Protein AF-A0A4R8ZBH1-F1 (afdb_monomer)

Foldseek 3Di:
DLVVLVVVPPVSVLCVLVVVVVVPDDPVVVVVCCCVQAPVDPPHHQFLCCVQANPDPVVVVVLVVLVVLVVVWPDDQDCVPPGSRRNVSLVVCCVPINVVSSVVSVVVSPDLVVLLVVLVVLLVVLCCCLQVPAPVVCVVVVNDPVNNLVCCLVSVLSSLVSNLSSLVVVVVSCVPHVVSVVPQDPQNVVLSVLVNQLSVLSNVLSVVQVVCPPNRDRLSQAVRVQVNCVVVVRGPVVSPVPDDPSVVSSVVSVVVSVVCCVVHPVVCVVVPVPCVVVDDSDDDDDDPPPPPDPPPPPPPDDPPPDDPDDPPDD

Secondary structure (DSSP, 8-state):
-HHHHHTTGGGGGGGHHHHHHHHHS-HHHHHHHHIIIIIS-TTS-SBHHHHHH-SSHHHHHHHHHHHHHHHTSSS----TTS-TTBHHHHHHHHHHT-HHHHHHHHHHTSHHHHHHHHHHHHHHHHHIIIIIS-HHHHHHTT--HHHHHHHHHHHHHHHHHHHHHHHHHHHHHHHH-HHHHHT--HHHHHHHHHHHHHHHHHHHHHHHHHHTGGG---TTTTHHHHHHHHHTT---HHHHHTS-HHHHHHHHHHHHHHHHGGGSGGGGGGG--GGGGTS-S---------TT-------SSPPTTPPTT-----

Structure (mmCIF, N/CA/C/O backbone):
data_AF-A0A4R8ZBH1-F1
#
_entry.id   AF-A0A4R8ZBH1-F1
#
loop_
_atom_site.group_PDB
_atom_site.id
_atom_site.type_symbol
_atom_site.label_atom_id
_atom_site.label_alt_id
_atom_site.label_comp_id
_atom_site.label_asym_id
_atom_site.label_entity_id
_atom_site.label_seq_id
_atom_site.pdbx_PDB_ins_code
_atom_site.Cartn_x
_atom_site.Cartn_y
_atom_site.Cartn_z
_atom_site.occupancy
_atom_site.B_iso_or_equiv
_atom_site.auth_seq_id
_atom_site.auth_comp_id
_atom_site.auth_asym_id
_atom_site.auth_atom_id
_atom_site.pdbx_PDB_model_num
ATOM 1 N N . MET A 1 1 ? -32.103 4.803 16.217 1.00 67.69 1 MET A N 1
ATOM 2 C CA . MET A 1 1 ? -31.121 4.763 15.102 1.00 67.69 1 MET A CA 1
ATOM 3 C C . MET A 1 1 ? -31.667 5.328 13.795 1.00 67.69 1 MET A C 1
ATOM 5 O O . MET A 1 1 ? -31.077 6.275 13.304 1.00 67.69 1 MET A O 1
ATOM 9 N N . ARG A 1 2 ? -32.772 4.808 13.231 1.00 78.75 2 ARG A N 1
ATOM 10 C CA . ARG A 1 2 ? -33.345 5.333 11.969 1.00 78.75 2 ARG A CA 1
ATOM 11 C C . ARG A 1 2 ? -33.696 6.825 12.033 1.00 78.75 2 ARG A C 1
ATOM 13 O O . ARG A 1 2 ? -33.281 7.565 11.156 1.00 78.75 2 ARG A O 1
ATOM 20 N N . ALA A 1 3 ? -34.358 7.260 13.107 1.00 77.25 3 ALA A N 1
ATOM 21 C CA . ALA A 1 3 ? -34.663 8.674 13.336 1.00 77.25 3 ALA A CA 1
ATOM 22 C C . ALA A 1 3 ? -33.390 9.546 13.388 1.00 77.25 3 ALA A C 1
ATOM 24 O O . ALA A 1 3 ? -33.261 10.474 12.605 1.00 77.25 3 ALA A O 1
ATOM 25 N N . ALA A 1 4 ? -32.398 9.165 14.200 1.00 70.56 4 ALA A N 1
ATOM 26 C CA . ALA A 1 4 ? -31.121 9.885 14.305 1.00 70.56 4 ALA A CA 1
ATOM 27 C C . ALA A 1 4 ? -30.327 9.947 12.981 1.00 70.56 4 ALA A C 1
ATOM 29 O O . ALA A 1 4 ? -29.587 10.891 12.728 1.00 70.56 4 ALA A O 1
ATOM 30 N N . LEU A 1 5 ? -30.461 8.937 12.114 1.00 75.75 5 LEU A N 1
ATOM 31 C CA . LEU A 1 5 ? -29.803 8.934 10.806 1.00 75.75 5 LEU A CA 1
ATOM 32 C C . LEU A 1 5 ? -30.551 9.770 9.766 1.00 75.75 5 LEU A C 1
ATOM 34 O O . LEU A 1 5 ? -29.905 10.250 8.840 1.00 75.75 5 LEU A O 1
ATOM 38 N N . ALA A 1 6 ? -31.861 9.985 9.912 1.00 73.62 6 ALA A N 1
ATOM 39 C CA . ALA A 1 6 ? -32.642 10.811 8.988 1.00 73.62 6 ALA A CA 1
ATOM 40 C C . ALA A 1 6 ? -32.100 12.252 8.907 1.00 73.62 6 ALA A C 1
ATOM 42 O O . ALA A 1 6 ? -32.070 12.845 7.829 1.00 73.62 6 ALA A O 1
ATOM 43 N N . GLU A 1 7 ? -31.553 12.760 10.012 1.00 75.69 7 GLU A N 1
ATOM 44 C CA . GLU A 1 7 ? -30.896 14.070 10.113 1.00 75.69 7 GLU A CA 1
ATOM 45 C C . GLU A 1 7 ? -29.600 14.173 9.281 1.00 75.69 7 GLU A C 1
ATOM 47 O O . GLU A 1 7 ? -29.120 15.265 8.993 1.00 75.69 7 GLU A O 1
ATOM 52 N N . GLN A 1 8 ? -29.033 13.044 8.8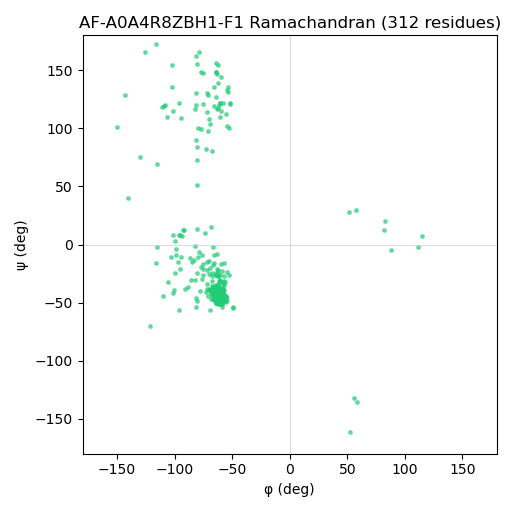37 1.00 73.12 8 GLN A N 1
ATOM 53 C CA . GLN A 1 8 ? -27.773 12.975 8.081 1.00 73.12 8 GLN A CA 1
ATOM 54 C C . GLN A 1 8 ? -27.972 12.935 6.550 1.00 73.12 8 GLN A C 1
ATOM 56 O O . GLN A 1 8 ? -27.016 12.717 5.788 1.00 73.12 8 GLN A O 1
ATOM 61 N N . GLY A 1 9 ? -29.207 13.131 6.073 1.00 74.00 9 GLY A N 1
ATOM 62 C CA . GLY A 1 9 ? -29.550 13.250 4.652 1.00 74.00 9 GLY A CA 1
ATOM 63 C C . GLY A 1 9 ? -29.099 12.046 3.813 1.00 74.00 9 GLY A C 1
ATOM 64 O O . GLY A 1 9 ? -29.274 10.892 4.199 1.00 74.00 9 GLY A O 1
ATOM 65 N N . ARG A 1 10 ? -28.452 12.283 2.659 1.00 70.75 10 ARG A N 1
ATOM 66 C CA . ARG A 1 10 ? -28.012 11.206 1.737 1.00 70.75 10 ARG A CA 1
ATOM 67 C C . ARG A 1 10 ? -27.029 10.200 2.358 1.00 70.75 10 ARG A C 1
ATOM 69 O O . ARG A 1 10 ? -26.826 9.126 1.796 1.00 70.75 10 ARG A O 1
ATOM 76 N N . LYS A 1 11 ? -26.394 10.517 3.495 1.00 71.31 11 LYS A N 1
ATOM 77 C CA . LYS A 1 11 ? -25.497 9.583 4.199 1.00 71.31 11 LYS A CA 1
ATOM 78 C C . LYS A 1 11 ? -26.275 8.496 4.947 1.00 71.31 11 LYS A C 1
ATOM 80 O O . LYS A 1 11 ? -25.746 7.395 5.085 1.00 71.31 11 LYS A O 1
ATOM 85 N N . ALA A 1 12 ? -27.520 8.767 5.347 1.00 71.00 12 ALA A N 1
ATOM 86 C CA . ALA A 1 12 ? -28.410 7.818 6.019 1.00 71.00 12 ALA A CA 1
ATOM 87 C C . ALA A 1 12 ? -28.645 6.554 5.181 1.00 71.00 12 ALA A C 1
ATOM 89 O O . ALA A 1 12 ? -28.597 5.439 5.697 1.00 71.00 12 ALA A O 1
ATOM 90 N N . ALA A 1 13 ? -28.778 6.731 3.861 1.00 75.75 13 ALA A N 1
ATOM 91 C CA . ALA A 1 13 ? -28.996 5.650 2.902 1.00 75.75 13 ALA A CA 1
ATOM 92 C C . ALA A 1 13 ? -27.890 4.578 2.938 1.00 75.75 13 ALA A C 1
ATOM 94 O O . ALA A 1 13 ? -28.152 3.409 2.669 1.00 75.75 13 ALA A O 1
ATOM 95 N N . LYS A 1 14 ? -26.660 4.942 3.337 1.00 78.38 14 LYS A N 1
ATOM 96 C CA . LYS A 1 14 ? -25.541 3.992 3.459 1.00 78.38 14 LYS A CA 1
ATOM 97 C C . LYS A 1 14 ? -25.716 2.998 4.611 1.00 78.38 14 LYS A C 1
ATOM 99 O O . LYS A 1 14 ? -25.081 1.948 4.596 1.00 78.38 14 LYS A O 1
ATOM 104 N N . PHE A 1 15 ? -26.559 3.315 5.595 1.00 79.88 15 PHE A N 1
ATOM 105 C CA . PHE A 1 15 ? -26.801 2.483 6.775 1.00 79.88 15 PHE A CA 1
ATOM 106 C C . PHE A 1 15 ? -28.067 1.629 6.661 1.00 79.88 15 PHE A C 1
ATOM 108 O O . PHE A 1 15 ? -28.266 0.740 7.482 1.00 79.88 15 PHE A O 1
ATOM 115 N N . GLU A 1 16 ? -28.900 1.837 5.639 1.00 82.38 16 GLU A N 1
ATOM 116 C CA . GLU A 1 16 ? -30.195 1.161 5.498 1.00 82.38 16 GLU A CA 1
ATOM 117 C C . GLU A 1 16 ? -30.097 -0.367 5.491 1.00 82.38 16 GLU A C 1
ATOM 119 O O . GLU A 1 16 ? -30.848 -1.043 6.196 1.00 82.38 16 GLU A O 1
ATOM 124 N N . GLY A 1 17 ? -29.112 -0.921 4.776 1.00 85.00 17 GLY A N 1
ATOM 125 C CA . GLY A 1 17 ? -28.863 -2.365 4.767 1.00 85.00 17 GLY A CA 1
ATOM 126 C C . GLY A 1 17 ? -28.508 -2.914 6.153 1.00 85.00 17 GLY A C 1
ATOM 127 O O . GLY A 1 17 ? -28.999 -3.971 6.546 1.00 85.00 17 GLY A O 1
ATOM 128 N N . PHE A 1 18 ? -27.715 -2.170 6.930 1.00 82.75 18 PHE A N 1
ATOM 129 C CA . PHE A 1 18 ? -27.353 -2.548 8.296 1.00 82.75 18 PHE A CA 1
ATOM 130 C C . PHE A 1 18 ? -28.538 -2.416 9.258 1.00 82.75 18 PHE A C 1
ATOM 132 O O . PHE A 1 18 ? -28.807 -3.339 10.020 1.00 82.75 18 PHE A O 1
ATOM 139 N N . LEU A 1 19 ? -29.299 -1.322 9.185 1.00 86.88 19 LEU A N 1
ATOM 140 C CA . LEU A 1 19 ? -30.495 -1.120 10.010 1.00 86.88 19 LEU A CA 1
ATOM 141 C C . LEU A 1 19 ? -31.571 -2.167 9.712 1.00 86.88 19 LEU A C 1
ATOM 143 O O . LEU A 1 19 ? -32.245 -2.626 10.628 1.00 86.88 19 LEU A O 1
ATOM 147 N N . GLY A 1 20 ? -31.725 -2.554 8.442 1.00 89.75 20 GLY A N 1
ATOM 148 C CA . GLY A 1 20 ? -32.613 -3.636 8.027 1.00 89.75 20 GLY A CA 1
ATOM 149 C C . GLY A 1 20 ? -32.149 -5.009 8.517 1.00 89.75 20 GLY A C 1
ATOM 150 O O . GLY A 1 20 ? -32.977 -5.840 8.877 1.00 89.75 20 GLY A O 1
ATOM 151 N N . TYR A 1 21 ? -30.837 -5.248 8.570 1.00 88.12 21 TYR A N 1
ATOM 152 C CA . TYR A 1 21 ? -30.275 -6.451 9.183 1.00 88.12 21 TYR A CA 1
ATOM 153 C C . TYR A 1 21 ? -30.517 -6.475 10.699 1.00 88.12 21 TYR A C 1
ATOM 155 O O . TYR A 1 21 ? -31.009 -7.480 11.209 1.00 88.12 21 TYR A O 1
ATOM 163 N N . LEU A 1 22 ? -30.251 -5.370 11.406 1.00 88.94 22 LEU A N 1
ATOM 164 C CA . LEU A 1 22 ? -30.496 -5.259 12.847 1.00 88.94 22 LEU A CA 1
ATOM 165 C C . LEU A 1 22 ? -31.969 -5.484 13.197 1.00 88.94 22 LEU A C 1
ATOM 167 O O . LEU A 1 22 ? -32.260 -6.190 14.151 1.00 88.94 22 LEU A O 1
ATOM 171 N N . SER A 1 23 ? -32.900 -4.932 12.413 1.00 88.62 23 SER A N 1
ATOM 172 C CA . SER A 1 23 ? -34.334 -5.081 12.690 1.00 88.62 23 SER A CA 1
ATOM 173 C C . SER A 1 23 ? -34.877 -6.486 12.416 1.00 88.62 23 SER A C 1
ATOM 175 O O . SER A 1 23 ? -35.947 -6.823 12.906 1.00 88.62 23 SER A O 1
ATOM 177 N N . LYS A 1 24 ? -34.193 -7.280 11.581 1.00 92.88 24 LYS A N 1
ATOM 178 C CA . LYS A 1 24 ? -34.643 -8.619 11.155 1.00 92.88 24 LYS A CA 1
ATOM 179 C C . LYS A 1 24 ? -33.917 -9.762 11.860 1.00 92.88 24 LYS A C 1
ATOM 181 O O . LYS A 1 24 ? -34.310 -10.912 11.694 1.00 92.88 24 LYS A O 1
ATOM 186 N N . THR A 1 25 ? -32.843 -9.465 12.581 1.00 92.38 25 THR A N 1
ATOM 187 C CA . THR A 1 25 ? -32.028 -10.470 13.266 1.00 92.38 25 THR A CA 1
ATOM 188 C C . THR A 1 25 ? -32.378 -10.459 14.741 1.00 92.38 25 THR A C 1
ATOM 190 O O . THR A 1 25 ? -32.491 -9.393 15.342 1.00 92.38 25 THR A O 1
ATOM 193 N N . ASP A 1 26 ? -32.545 -11.639 15.330 1.00 94.62 26 ASP A N 1
ATOM 194 C CA . ASP A 1 26 ? -32.818 -11.743 16.755 1.00 94.62 26 ASP A CA 1
ATOM 195 C C . ASP A 1 26 ? -31.645 -11.199 17.587 1.00 94.62 26 ASP A C 1
ATOM 197 O O . ASP A 1 26 ? -30.472 -11.306 17.209 1.00 94.62 26 ASP A O 1
ATOM 201 N N . LEU A 1 27 ? -31.971 -10.613 18.741 1.00 90.81 27 LEU A N 1
ATOM 202 C CA . LEU A 1 27 ? -30.988 -9.970 19.610 1.00 90.81 27 LEU A CA 1
ATOM 203 C C . LEU A 1 27 ? -29.892 -10.944 20.063 1.00 90.81 27 LEU A C 1
ATOM 205 O O . LEU A 1 27 ? -28.725 -10.563 20.097 1.00 90.81 27 LEU A O 1
ATOM 209 N N . GLY A 1 28 ? -30.240 -12.202 20.347 1.00 92.50 28 GLY A N 1
ATOM 210 C CA . GLY A 1 28 ? -29.277 -13.214 20.783 1.00 92.50 28 GLY A CA 1
A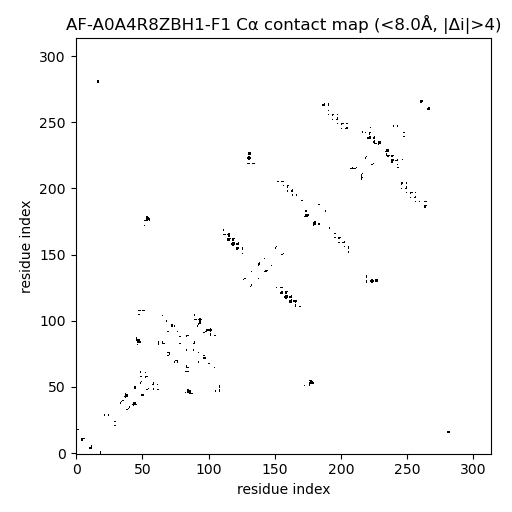TOM 211 C C . GLY A 1 28 ? -28.234 -13.533 19.709 1.00 92.50 28 GLY A C 1
ATOM 212 O O . GLY A 1 28 ? -27.042 -13.624 20.000 1.00 92.50 28 GLY A O 1
ATOM 213 N N . THR A 1 29 ? -28.646 -13.641 18.446 1.00 88.44 29 THR A N 1
ATOM 214 C CA . THR A 1 29 ? -27.741 -13.818 17.303 1.00 88.44 29 THR A CA 1
ATOM 215 C C . THR A 1 29 ? -26.893 -12.576 17.062 1.00 88.44 29 THR A C 1
ATOM 217 O O . THR A 1 29 ? -25.709 -12.706 16.746 1.00 88.44 29 THR A O 1
ATOM 220 N N . LEU A 1 30 ? -27.458 -11.376 17.225 1.00 85.88 30 LEU A N 1
ATOM 221 C CA . LEU A 1 30 ? -26.696 -10.129 17.126 1.00 85.88 30 LEU A CA 1
ATOM 222 C C . LEU A 1 30 ? -25.612 -10.048 18.206 1.00 85.88 30 LEU A C 1
ATOM 224 O O . LEU A 1 30 ? -24.457 -9.786 17.878 1.00 85.88 30 LEU A O 1
ATOM 228 N N . GLN A 1 31 ? -25.960 -10.340 19.459 1.00 85.50 31 GLN A N 1
ATOM 229 C CA . GLN A 1 31 ? -25.027 -10.371 20.587 1.00 85.50 31 GLN A CA 1
ATOM 230 C C . GLN A 1 31 ? -23.949 -11.436 20.393 1.00 85.50 31 GLN A C 1
ATOM 232 O O . GLN A 1 31 ? -22.767 -11.140 20.535 1.00 85.50 31 GLN A O 1
ATOM 237 N N . ARG A 1 32 ? -24.325 -12.655 19.983 1.00 84.00 32 ARG A N 1
ATOM 238 C CA . ARG A 1 32 ? -23.360 -13.726 19.700 1.00 84.00 32 ARG A CA 1
ATOM 239 C C . ARG A 1 32 ? -22.364 -13.308 18.626 1.00 84.00 32 ARG A C 1
ATOM 241 O O . ARG A 1 32 ? -21.165 -13.442 18.829 1.00 84.00 32 ARG A O 1
ATOM 248 N N . ARG A 1 33 ? -22.844 -12.759 17.507 1.00 80.88 33 ARG A N 1
ATOM 249 C CA . ARG A 1 33 ? -21.970 -12.290 16.422 1.00 80.88 33 ARG A CA 1
ATOM 250 C C . ARG A 1 33 ? -21.077 -11.144 16.863 1.00 80.88 33 ARG A C 1
ATOM 252 O O . ARG A 1 33 ? -19.925 -11.099 16.444 1.00 80.88 33 ARG A O 1
ATOM 259 N N . TYR A 1 34 ? -21.594 -10.231 17.680 1.00 79.81 34 TYR A N 1
ATOM 260 C CA . TYR A 1 34 ? -20.795 -9.159 18.258 1.00 79.81 34 TYR A CA 1
ATOM 261 C C . TYR A 1 34 ? -19.638 -9.741 19.080 1.00 79.81 34 TYR A C 1
ATOM 263 O O . TYR A 1 34 ? -18.483 -9.465 18.770 1.00 79.81 34 TYR A O 1
ATOM 271 N N . VAL A 1 35 ? -19.941 -10.626 20.032 1.00 80.56 35 VAL A N 1
ATOM 272 C CA . VAL A 1 35 ? -18.953 -11.270 20.912 1.00 80.56 35 VAL A CA 1
ATOM 273 C C . VAL A 1 35 ? -17.939 -12.094 20.110 1.00 80.56 35 VAL A C 1
ATOM 275 O O . VAL A 1 35 ? -16.734 -11.964 20.310 1.00 80.56 35 VAL A O 1
ATOM 278 N N . GLU A 1 36 ? -18.393 -12.899 19.147 1.00 73.88 36 GLU A N 1
ATOM 279 C CA . GLU A 1 36 ? -17.516 -13.683 18.263 1.00 73.88 36 GLU A CA 1
ATOM 280 C C . GLU A 1 36 ? -16.581 -12.799 17.428 1.00 73.88 36 GLU A C 1
ATOM 282 O O . GLU A 1 36 ? -15.425 -13.157 17.192 1.00 73.88 36 GLU A O 1
ATOM 287 N N . THR A 1 37 ? -17.070 -11.642 16.978 1.00 67.25 37 THR A N 1
ATOM 288 C CA . THR A 1 37 ? -16.309 -10.747 16.102 1.00 67.25 37 THR A CA 1
ATOM 289 C C . THR A 1 37 ? -15.315 -9.905 16.892 1.00 67.25 37 THR A C 1
ATOM 291 O O . THR A 1 37 ? -14.153 -9.832 16.496 1.00 67.25 37 THR A O 1
ATOM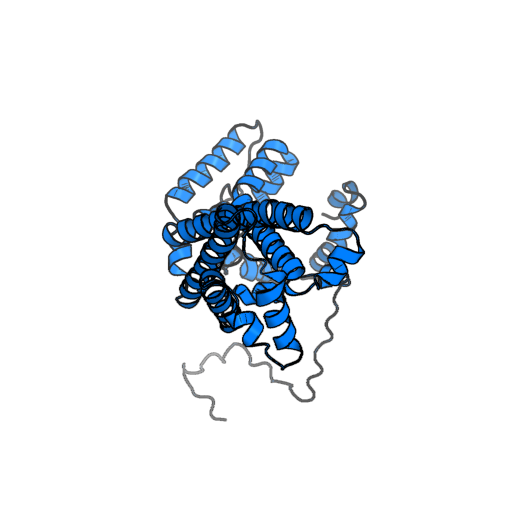 294 N N . PHE A 1 38 ? -15.761 -9.278 17.982 1.00 72.19 38 PHE A N 1
ATOM 295 C CA . PHE A 1 38 ? -15.032 -8.203 18.658 1.00 72.19 38 PHE A CA 1
ATOM 296 C C . PHE A 1 38 ? -14.383 -8.630 19.983 1.00 72.19 38 PHE A C 1
ATOM 298 O O . PHE A 1 38 ? -13.290 -8.147 20.279 1.00 72.19 38 PHE A O 1
ATOM 305 N N . ASP A 1 39 ? -14.984 -9.563 20.731 1.00 70.31 39 ASP A N 1
ATOM 306 C CA . ASP A 1 39 ? -14.553 -9.874 22.107 1.00 70.31 39 ASP A CA 1
ATOM 307 C C . ASP A 1 39 ? -13.702 -11.150 22.185 1.00 70.31 39 ASP A C 1
ATOM 309 O O . ASP A 1 39 ? -12.683 -11.194 22.873 1.00 70.31 39 ASP A O 1
ATOM 313 N N . LEU A 1 40 ? -14.079 -12.200 21.446 1.00 64.19 40 LEU A N 1
ATOM 314 C CA . LEU A 1 40 ? -13.365 -13.486 21.446 1.00 64.19 40 LEU A CA 1
ATOM 315 C C . LEU A 1 40 ? -12.176 -13.513 20.479 1.00 64.19 40 LEU A C 1
ATOM 317 O O . LEU A 1 40 ? -11.319 -14.397 20.558 1.00 64.19 40 LEU A O 1
ATOM 321 N N . SER A 1 41 ? -12.104 -12.546 19.563 1.00 58.91 41 SER A N 1
ATOM 322 C CA . SER A 1 41 ? -11.076 -12.481 18.533 1.00 58.91 41 SER A CA 1
ATOM 323 C C . SER A 1 41 ? -10.116 -11.323 18.770 1.00 58.91 41 SER A C 1
ATOM 325 O O . SER A 1 41 ? -10.462 -10.152 18.638 1.00 58.91 41 SER A O 1
ATOM 327 N N . LYS A 1 42 ? -8.835 -11.647 18.972 1.00 57.22 42 LYS A N 1
ATOM 328 C CA . LYS A 1 42 ? -7.744 -10.653 19.018 1.00 57.22 42 LYS A CA 1
ATOM 329 C C . LYS A 1 42 ? -7.495 -9.967 17.666 1.00 57.22 42 LYS A C 1
ATOM 331 O O . LYS A 1 42 ? -6.620 -9.109 17.566 1.00 57.22 42 LYS A O 1
ATOM 336 N N . HIS A 1 43 ? -8.224 -10.363 16.621 1.00 50.69 43 HIS A N 1
ATOM 337 C CA . HIS A 1 43 ? -8.084 -9.846 15.265 1.00 50.69 43 HIS A CA 1
ATOM 338 C C . HIS A 1 43 ? -9.035 -8.702 14.930 1.00 50.69 43 HIS A C 1
ATOM 340 O O . HIS A 1 43 ? -8.828 -8.088 13.890 1.00 50.69 43 HIS A O 1
ATOM 346 N N . HIS A 1 44 ? -10.040 -8.403 15.758 1.00 68.25 44 HIS A N 1
ATOM 347 C CA . HIS A 1 44 ? -10.915 -7.246 15.538 1.00 68.25 44 HIS A CA 1
ATOM 348 C C . HIS A 1 44 ? -11.295 -6.493 16.829 1.00 68.25 44 HIS A C 1
ATOM 350 O O . HIS A 1 44 ? -12.434 -6.065 16.942 1.00 68.25 44 HIS A O 1
ATOM 356 N N . PRO A 1 45 ? -10.403 -6.281 17.813 1.00 77.50 45 PRO A N 1
ATOM 357 C CA . PRO A 1 45 ? -10.766 -5.551 19.024 1.00 77.50 45 PRO A CA 1
ATOM 358 C C . PRO A 1 45 ? -11.167 -4.104 18.712 1.00 77.50 45 PRO A C 1
ATOM 360 O O . PRO A 1 45 ? -10.509 -3.404 17.934 1.00 77.50 45 PRO A O 1
ATOM 363 N N . LEU A 1 46 ? -12.216 -3.629 19.380 1.00 79.75 46 LEU A N 1
ATOM 364 C CA . LEU A 1 46 ? -12.722 -2.259 19.249 1.00 79.75 46 LEU A CA 1
ATOM 365 C C . LEU A 1 46 ? -11.921 -1.232 20.064 1.00 79.75 46 LEU A C 1
ATOM 367 O O . LEU A 1 46 ? -12.359 -0.102 20.218 1.00 79.75 46 LEU A O 1
ATOM 371 N N . TYR A 1 47 ? -10.742 -1.583 20.567 1.00 83.19 47 TYR A N 1
ATOM 372 C CA . TYR A 1 47 ? -9.913 -0.710 21.397 1.00 83.19 47 TYR A CA 1
ATOM 373 C C . TYR A 1 47 ? -8.777 -0.105 20.566 1.00 83.19 47 TYR A C 1
ATOM 375 O O . TYR A 1 47 ? -7.897 -0.823 20.084 1.00 83.19 47 TYR A O 1
ATOM 383 N N . LEU A 1 48 ? -8.789 1.217 20.376 1.00 79.88 48 LEU A N 1
ATOM 384 C CA . LEU A 1 48 ? -7.849 1.922 19.496 1.00 79.88 48 LEU A CA 1
ATOM 385 C C . LEU A 1 48 ? -6.394 1.754 19.938 1.00 79.88 48 LEU A C 1
ATOM 387 O O . LEU A 1 48 ? -5.525 1.485 19.106 1.00 79.88 48 LEU A O 1
ATOM 391 N N . SER A 1 49 ? -6.137 1.854 21.244 1.00 79.44 49 SER A N 1
ATOM 392 C CA . SER A 1 49 ? -4.789 1.686 21.787 1.00 79.44 49 SER A CA 1
ATOM 393 C C . SER A 1 49 ? -4.370 0.221 21.854 1.00 79.44 49 SER A C 1
ATOM 395 O O . SER A 1 49 ? -3.180 -0.069 21.879 1.00 79.44 49 SER A O 1
ATOM 397 N N . TYR A 1 50 ? -5.304 -0.737 21.820 1.00 73.12 50 TYR A N 1
ATOM 398 C CA . TYR A 1 50 ? -4.941 -2.157 21.767 1.00 73.12 50 TYR A CA 1
ATOM 399 C C . TYR A 1 50 ? -4.155 -2.484 20.498 1.00 73.12 50 TYR A C 1
ATOM 401 O O . TYR A 1 50 ? -3.186 -3.245 20.535 1.00 73.12 50 TYR A O 1
ATOM 409 N N . TRP A 1 51 ? -4.527 -1.865 19.377 1.00 64.56 51 TRP A N 1
ATOM 410 C CA . TRP A 1 51 ? -3.800 -2.029 18.129 1.00 64.56 51 TRP A CA 1
ATOM 411 C C . TRP A 1 51 ? -2.361 -1.533 18.253 1.00 64.56 51 TRP A C 1
ATOM 413 O O . TRP A 1 51 ? -1.449 -2.209 17.781 1.00 64.56 51 TRP A O 1
ATOM 423 N N . THR A 1 52 ? -2.106 -0.401 18.902 1.00 62.25 52 THR A N 1
ATOM 424 C CA . THR A 1 52 ? -0.743 0.136 19.047 1.00 62.25 52 THR A CA 1
ATOM 425 C C . THR A 1 52 ? 0.050 -0.513 20.177 1.00 62.25 52 THR A C 1
ATOM 427 O O . THR A 1 52 ? 1.194 -0.921 19.956 1.00 62.25 52 THR A O 1
ATOM 430 N N . ASP A 1 53 ? -0.567 -0.669 21.344 1.00 64.94 53 ASP A N 1
ATOM 431 C CA . ASP A 1 53 ? 0.104 -0.903 22.622 1.00 64.94 53 ASP A CA 1
ATOM 432 C C . ASP A 1 53 ? -0.218 -2.268 23.254 1.00 64.94 53 ASP A C 1
ATOM 434 O O . ASP A 1 53 ? 0.550 -2.725 24.104 1.00 64.94 53 ASP A O 1
ATOM 438 N N . GLY A 1 54 ? -1.276 -2.966 22.810 1.00 70.88 54 GLY A N 1
ATOM 439 C CA . GLY A 1 54 ? -1.703 -4.275 23.341 1.00 70.88 54 GLY A CA 1
ATOM 440 C C . GLY A 1 54 ? -1.884 -4.285 24.869 1.00 70.88 54 GLY A C 1
ATOM 441 O O . GLY A 1 54 ? -1.964 -3.232 25.481 1.00 70.88 54 GLY A O 1
ATOM 442 N N . ASP A 1 55 ? -1.893 -5.440 25.540 1.00 68.69 55 ASP A N 1
ATOM 443 C CA . ASP A 1 55 ? -1.893 -5.478 27.021 1.00 68.69 55 ASP A CA 1
ATOM 444 C C . ASP A 1 55 ? -0.492 -5.264 27.603 1.00 68.69 55 ASP A C 1
ATOM 446 O O . ASP A 1 55 ? 0.170 -6.187 28.074 1.00 68.69 55 ASP A O 1
ATOM 450 N N . THR A 1 56 ? -0.003 -4.027 27.531 1.00 67.12 56 THR A N 1
ATOM 451 C CA . THR A 1 56 ? 1.295 -3.635 28.093 1.00 67.12 56 THR A CA 1
ATOM 452 C C . THR A 1 56 ? 1.163 -2.444 29.035 1.00 67.12 56 THR A C 1
ATOM 454 O O . THR A 1 56 ? 0.173 -1.717 29.017 1.00 67.12 56 THR A O 1
ATOM 457 N N . ARG A 1 57 ? 2.207 -2.176 29.831 1.00 70.38 57 ARG A N 1
ATOM 458 C CA . ARG A 1 57 ? 2.254 -0.998 30.716 1.00 70.38 57 ARG A CA 1
ATOM 459 C C . ARG A 1 57 ? 2.084 0.324 29.947 1.00 70.38 57 ARG A C 1
ATOM 461 O O . ARG A 1 57 ? 1.461 1.241 30.464 1.00 70.38 57 ARG A O 1
ATOM 468 N N . ARG A 1 58 ? 2.542 0.379 28.688 1.00 60.88 58 ARG A N 1
ATOM 469 C CA . ARG A 1 58 ? 2.388 1.539 27.788 1.00 60.88 58 ARG A CA 1
ATOM 470 C C . ARG A 1 58 ? 0.935 1.781 27.373 1.00 60.88 58 ARG A C 1
ATOM 472 O O . ARG A 1 58 ? 0.563 2.925 27.134 1.00 60.88 58 ARG A O 1
ATOM 479 N N . ARG A 1 59 ? 0.092 0.738 27.348 1.00 75.62 59 ARG A N 1
ATOM 480 C CA . ARG A 1 59 ? -1.358 0.912 27.172 1.00 75.62 59 ARG A CA 1
ATOM 481 C C . ARG A 1 59 ? -1.947 1.702 28.334 1.00 75.62 59 ARG A C 1
ATOM 483 O O . ARG A 1 59 ? -2.803 2.537 28.099 1.00 75.62 59 ARG A O 1
ATOM 490 N N . GLY A 1 60 ? -1.438 1.529 29.555 1.00 79.06 60 GLY A N 1
ATOM 491 C CA . GLY A 1 60 ? -1.816 2.364 30.700 1.00 79.06 60 GLY A CA 1
ATOM 492 C C . GLY A 1 60 ? -1.615 3.861 30.434 1.00 79.06 60 GLY A C 1
ATOM 493 O O . GLY A 1 60 ? -2.530 4.648 30.674 1.00 79.06 60 GLY A O 1
ATOM 494 N N . ASP A 1 61 ? -0.473 4.236 29.853 1.00 75.81 61 ASP A N 1
ATOM 495 C CA . ASP A 1 61 ? -0.170 5.627 29.490 1.00 75.81 61 ASP A CA 1
ATOM 496 C C . ASP A 1 61 ? -1.088 6.138 28.369 1.00 75.81 61 ASP A C 1
ATOM 498 O O . ASP A 1 61 ? -1.606 7.253 28.445 1.00 75.81 61 ASP A O 1
ATOM 502 N N . ALA A 1 62 ? -1.353 5.308 27.352 1.00 79.69 62 ALA A N 1
ATOM 503 C CA . ALA A 1 62 ? -2.297 5.636 26.284 1.00 79.69 62 ALA A CA 1
ATOM 504 C C . ALA A 1 62 ? -3.715 5.861 26.838 1.00 79.69 62 ALA A C 1
ATOM 506 O O . ALA A 1 62 ? -4.340 6.881 26.553 1.00 79.69 62 ALA A O 1
ATOM 507 N N . LEU A 1 63 ? -4.206 4.965 27.698 1.00 84.00 63 LEU A N 1
ATOM 508 C CA . LEU A 1 63 ? -5.508 5.095 28.357 1.00 84.00 63 LEU A CA 1
ATOM 509 C C . LEU A 1 63 ? -5.581 6.342 29.250 1.00 84.00 63 LEU A C 1
ATOM 511 O O . LEU A 1 63 ? -6.623 6.999 29.308 1.00 84.00 63 LEU A O 1
ATOM 515 N N . ALA A 1 64 ? -4.488 6.696 29.932 1.00 81.56 64 ALA A N 1
ATOM 516 C CA . ALA A 1 64 ? -4.399 7.932 30.703 1.00 81.56 64 ALA A CA 1
ATOM 517 C C . ALA A 1 64 ? -4.469 9.175 29.800 1.00 81.56 64 ALA A C 1
ATOM 519 O O . ALA A 1 64 ? -5.144 10.143 30.155 1.00 81.56 64 ALA A O 1
ATOM 520 N N . ALA A 1 65 ? -3.847 9.135 28.618 1.00 82.69 65 ALA A N 1
ATOM 521 C CA . ALA A 1 65 ? -3.938 10.204 27.628 1.00 82.69 65 ALA A CA 1
ATOM 522 C C . ALA A 1 65 ? -5.376 10.386 27.106 1.00 82.69 65 ALA A C 1
ATOM 524 O O . ALA A 1 65 ? -5.865 11.515 27.103 1.00 82.69 65 ALA A O 1
ATOM 525 N N . PHE A 1 66 ? -6.090 9.300 26.777 1.00 84.38 66 PHE A N 1
ATOM 526 C CA . PHE A 1 66 ? -7.521 9.359 26.430 1.00 84.38 66 PHE A CA 1
ATOM 527 C C . PHE A 1 66 ? -8.351 10.003 27.551 1.00 84.38 66 PHE A C 1
ATOM 529 O O . PHE A 1 66 ? -9.098 10.947 27.307 1.00 84.38 66 PHE A O 1
ATOM 536 N N . LYS A 1 67 ? -8.165 9.564 28.806 1.00 82.38 67 LYS A N 1
ATOM 537 C CA . LYS A 1 67 ? -8.863 10.152 29.966 1.00 82.38 67 LYS A CA 1
ATOM 538 C C . LYS A 1 67 ? -8.556 11.636 30.144 1.00 82.38 67 LYS A C 1
ATOM 540 O O . LYS A 1 67 ? -9.445 12.390 30.528 1.00 82.38 67 LYS A O 1
ATOM 545 N N . LYS A 1 68 ? -7.311 12.058 29.905 1.00 84.81 68 LYS A N 1
ATOM 546 C CA . LYS A 1 68 ? -6.917 13.468 29.998 1.00 84.81 68 LYS A CA 1
ATOM 547 C C . LYS A 1 68 ? -7.667 14.311 28.969 1.00 84.81 68 LYS A C 1
ATOM 549 O O . LYS A 1 68 ? -8.175 15.357 29.345 1.00 84.81 68 LYS A O 1
ATOM 554 N N . VAL A 1 69 ? -7.778 13.836 27.728 1.00 84.69 69 VAL A N 1
ATOM 555 C CA . VAL A 1 69 ? -8.533 14.525 26.668 1.00 84.69 69 VAL A CA 1
ATOM 556 C C . VAL A 1 69 ? -10.015 14.631 27.030 1.00 84.69 69 VAL A C 1
ATOM 558 O O . VAL A 1 69 ? -10.581 15.712 26.936 1.00 84.69 69 VAL A O 1
ATOM 561 N N . TYR A 1 70 ? -10.633 13.560 27.535 1.00 81.75 70 TYR A N 1
ATOM 562 C CA . TYR A 1 70 ? -12.037 13.609 27.965 1.00 81.75 70 TYR A CA 1
ATOM 563 C C . TYR A 1 70 ? -12.270 14.609 29.106 1.00 81.75 70 TYR A C 1
ATOM 565 O O . TYR A 1 70 ? -13.218 15.387 29.067 1.00 81.75 70 TYR A O 1
ATOM 573 N N . ARG A 1 71 ? -11.365 14.650 30.092 1.00 80.44 71 ARG A N 1
ATOM 574 C CA . ARG A 1 71 ? -11.435 15.569 31.245 1.00 80.44 71 ARG A CA 1
ATOM 575 C C . ARG A 1 71 ? -11.174 17.036 30.910 1.00 80.44 71 ARG A C 1
ATOM 577 O O . ARG A 1 71 ? -11.409 17.883 31.760 1.00 80.44 71 ARG A O 1
ATOM 584 N N . GLN A 1 72 ? -10.632 17.330 29.731 1.00 81.81 72 GLN A N 1
ATOM 585 C CA . GLN A 1 72 ? -10.446 18.707 29.265 1.00 81.81 72 GLN A CA 1
ATOM 586 C C . GLN A 1 72 ? -11.741 19.316 28.719 1.00 81.81 72 GLN A C 1
ATOM 588 O O . GLN A 1 72 ? -11.761 20.502 28.410 1.00 81.81 72 GLN A O 1
ATOM 593 N N . THR A 1 73 ? -12.803 18.518 28.609 1.00 74.44 73 THR A N 1
ATOM 594 C CA . THR A 1 73 ? -14.142 18.980 28.247 1.00 74.44 73 THR A CA 1
ATOM 595 C C . THR A 1 73 ? -15.019 19.066 29.491 1.00 74.44 73 THR A C 1
ATOM 597 O O . THR A 1 73 ? -14.831 18.296 30.434 1.00 74.44 73 THR A O 1
ATOM 600 N N . ASP A 1 74 ? -16.036 19.925 29.462 1.00 71.12 74 ASP A N 1
ATOM 601 C CA . ASP A 1 74 ? -17.055 20.004 30.521 1.00 71.12 74 ASP A CA 1
ATOM 602 C C . ASP A 1 74 ? -18.040 18.812 30.495 1.00 71.12 74 ASP A C 1
ATOM 604 O O . ASP A 1 74 ? -19.058 18.806 31.189 1.00 71.12 74 ASP A O 1
ATOM 608 N N . PHE A 1 75 ? -17.759 17.779 29.691 1.00 68.56 75 PHE A N 1
ATOM 609 C CA . PHE A 1 75 ? -18.628 16.627 29.495 1.00 68.56 75 PHE A CA 1
ATOM 610 C C . PHE A 1 75 ? -18.220 15.452 30.394 1.00 68.56 75 PHE A C 1
ATOM 612 O O . PHE A 1 75 ? -17.112 14.912 30.306 1.00 68.56 75 PHE A O 1
ATOM 619 N N . LEU A 1 76 ? -19.148 14.985 31.233 1.00 66.88 76 LEU A N 1
ATOM 620 C CA . LEU A 1 76 ? -18.959 13.763 32.017 1.00 66.88 76 LEU A CA 1
ATOM 621 C C . LEU A 1 76 ? -19.007 12.545 31.089 1.00 66.88 76 LEU A C 1
ATOM 623 O O . LEU A 1 76 ? -20.070 12.046 30.730 1.00 66.88 76 LEU A O 1
ATOM 627 N N . THR A 1 77 ? -17.832 12.056 30.698 1.00 66.19 77 THR A N 1
ATOM 628 C CA . THR A 1 77 ? -17.716 10.880 29.829 1.00 66.19 77 THR A CA 1
ATOM 629 C C . THR A 1 77 ? -17.966 9.609 30.644 1.00 66.19 77 THR A C 1
ATOM 631 O O . THR A 1 77 ? -17.079 9.130 31.358 1.00 66.19 77 THR A O 1
ATOM 634 N N . ASN A 1 78 ? -19.181 9.062 30.560 1.00 68.00 78 ASN A N 1
ATOM 635 C CA . ASN A 1 78 ? -19.504 7.772 31.159 1.00 68.00 78 ASN A CA 1
ATOM 636 C C . ASN A 1 78 ? -18.904 6.645 30.313 1.00 68.00 78 ASN A C 1
ATOM 638 O O . ASN A 1 78 ? -19.210 6.501 29.136 1.00 68.00 78 ASN A O 1
ATOM 642 N N . THR A 1 79 ? -18.043 5.838 30.922 1.00 66.75 79 THR A N 1
ATOM 643 C CA . THR A 1 79 ? -17.373 4.733 30.227 1.00 66.75 79 THR A CA 1
ATOM 644 C C . THR A 1 79 ? -18.190 3.444 30.231 1.00 66.75 79 THR A C 1
ATOM 646 O O . THR A 1 79 ? -17.831 2.517 29.522 1.00 66.75 79 THR A O 1
ATOM 649 N N . HIS A 1 80 ? -19.268 3.348 31.019 1.00 69.00 80 HIS A N 1
ATOM 650 C CA . HIS A 1 80 ? -20.094 2.137 31.142 1.00 69.00 80 HIS A CA 1
ATOM 651 C C . HIS A 1 80 ? -19.300 0.846 31.445 1.00 69.00 80 HIS A C 1
ATOM 653 O O . HIS A 1 80 ? -19.734 -0.250 31.106 1.00 69.00 80 HIS A O 1
ATOM 659 N N . GLY A 1 81 ? -18.142 0.969 32.104 1.00 71.81 81 GLY A N 1
ATOM 660 C CA . GLY A 1 81 ? -17.245 -0.155 32.397 1.00 71.81 81 GLY A CA 1
ATOM 661 C C . GLY A 1 81 ? -16.227 -0.468 31.294 1.00 71.81 81 GLY A C 1
ATOM 662 O O . GLY A 1 81 ? -15.341 -1.289 31.517 1.00 71.81 81 GLY A O 1
ATOM 663 N N . GLU A 1 82 ? -16.298 0.211 30.148 1.00 82.44 82 GLU A N 1
ATOM 664 C CA . GLU A 1 82 ? -15.351 0.073 29.043 1.00 82.44 82 GLU A CA 1
ATOM 665 C C . GLU A 1 82 ? -14.071 0.890 29.243 1.00 82.44 82 GLU A C 1
ATOM 667 O O . GLU A 1 82 ? -13.985 1.838 30.032 1.00 82.44 82 GLU A O 1
ATOM 672 N N . LEU A 1 83 ? -13.034 0.531 28.488 1.00 85.62 83 LEU A N 1
ATOM 673 C CA . LEU A 1 83 ? -11.791 1.292 28.490 1.00 85.62 83 LEU A CA 1
ATOM 674 C C . LEU A 1 83 ? -11.938 2.611 27.703 1.00 85.62 83 LEU A C 1
ATOM 676 O O . LEU A 1 83 ? -12.650 2.665 26.702 1.00 85.62 83 LEU A O 1
ATOM 680 N N . PRO A 1 84 ? -11.222 3.681 28.103 1.00 84.38 84 PRO A N 1
ATOM 681 C CA . PRO A 1 84 ? -11.284 4.995 27.454 1.00 84.38 84 PRO A CA 1
ATOM 682 C C . PRO A 1 84 ? -11.015 5.012 25.945 1.00 84.38 84 PRO A C 1
ATOM 684 O O . PRO A 1 84 ? -11.422 5.949 25.268 1.00 84.38 84 PRO A O 1
ATOM 687 N N . ASP A 1 85 ? -10.303 4.015 25.423 1.00 85.12 85 ASP A N 1
ATOM 688 C CA . ASP A 1 85 ? -9.939 3.894 24.012 1.00 85.12 85 ASP A CA 1
ATOM 689 C C . ASP A 1 85 ? -10.922 3.042 23.192 1.00 85.12 85 ASP A C 1
ATOM 691 O O . ASP A 1 85 ? -10.640 2.724 22.033 1.00 85.12 85 ASP A O 1
ATOM 695 N N . PHE A 1 86 ? -12.050 2.645 23.785 1.00 85.94 86 PHE A N 1
ATOM 696 C CA . PHE A 1 86 ? -13.118 1.925 23.107 1.00 85.94 86 PHE A CA 1
ATOM 697 C C . PHE A 1 86 ? -13.691 2.778 21.969 1.00 85.94 86 PHE A C 1
ATOM 699 O O . PHE A 1 86 ? -14.178 3.887 22.175 1.00 85.94 86 PHE A O 1
ATOM 706 N N . LEU A 1 87 ? -13.621 2.274 20.740 1.00 82.94 87 LEU A N 1
ATOM 707 C CA . LEU A 1 87 ? -13.950 3.010 19.523 1.00 82.94 87 LEU A CA 1
ATOM 708 C C . LEU A 1 87 ? -15.368 3.613 19.557 1.00 82.94 87 LEU A C 1
ATOM 710 O O . LEU A 1 87 ? -15.485 4.788 19.214 1.00 82.94 87 LEU A O 1
ATOM 714 N N . PRO A 1 88 ? -16.430 2.897 19.982 1.00 82.94 88 PRO A N 1
ATOM 715 C CA . PRO A 1 88 ? -17.752 3.501 20.144 1.00 82.94 88 PRO A CA 1
ATOM 716 C C . PRO A 1 88 ? -17.772 4.692 21.107 1.00 82.94 88 PRO A C 1
ATOM 718 O O . PRO A 1 88 ? -18.359 5.713 20.767 1.00 82.94 88 PRO A O 1
ATOM 721 N N . LEU A 1 89 ? -17.060 4.609 22.235 1.00 82.06 89 LEU A N 1
ATOM 722 C CA . LEU A 1 89 ? -16.945 5.711 23.195 1.00 82.06 89 LEU A CA 1
ATOM 723 C C . LEU A 1 89 ? -16.221 6.920 22.580 1.00 82.06 89 LEU A C 1
ATOM 725 O O . LEU A 1 89 ? -16.654 8.057 22.736 1.00 82.06 89 LEU A O 1
ATOM 729 N N . VAL A 1 90 ? -15.142 6.683 21.829 1.00 83.25 90 VAL A N 1
ATOM 730 C CA . VAL A 1 90 ? -14.392 7.746 21.136 1.00 83.25 90 VAL A CA 1
ATOM 731 C C . VAL A 1 90 ? -15.252 8.406 20.050 1.00 83.25 90 VAL A C 1
ATOM 733 O O . VAL A 1 90 ? -15.181 9.619 19.855 1.00 83.25 90 VAL A O 1
ATOM 736 N N . LEU A 1 91 ? -16.071 7.624 19.337 1.00 81.19 91 LEU A N 1
ATOM 737 C CA . LEU A 1 91 ? -17.014 8.127 18.333 1.00 81.19 91 LEU A CA 1
ATOM 738 C C . LEU A 1 91 ? -18.142 8.945 18.968 1.00 81.19 91 LEU A C 1
ATOM 740 O O . LEU A 1 91 ? -18.520 9.971 18.411 1.00 81.19 91 LEU A O 1
ATOM 744 N N . GLU A 1 92 ? -18.651 8.514 20.119 1.00 79.81 92 GLU A N 1
ATOM 745 C CA . GLU A 1 92 ? -19.654 9.242 20.894 1.00 79.81 92 GLU A CA 1
ATOM 746 C C . GLU A 1 92 ? -19.094 10.569 21.417 1.00 79.81 92 GLU A C 1
ATOM 748 O O . GLU A 1 92 ? -19.677 11.623 21.164 1.00 79.81 92 GLU A O 1
ATOM 753 N N . PHE A 1 93 ? -17.906 10.548 22.027 1.00 82.94 93 PHE A N 1
ATOM 754 C CA . PHE A 1 93 ? -17.189 11.754 22.441 1.00 82.94 93 PHE A CA 1
ATOM 755 C C . PHE A 1 93 ? -16.968 12.719 21.263 1.00 82.94 93 PHE A C 1
ATOM 757 O O . PHE A 1 93 ? -17.227 13.915 21.382 1.00 82.94 93 PHE A O 1
ATOM 764 N N . ALA A 1 94 ? -16.564 12.201 20.097 1.00 85.94 94 ALA A N 1
ATOM 765 C CA . ALA A 1 94 ? -16.387 12.997 18.882 1.00 85.94 94 ALA A CA 1
ATOM 766 C C . ALA A 1 94 ? -17.704 13.551 18.307 1.00 85.94 94 ALA A C 1
ATOM 768 O O . ALA A 1 94 ? -17.681 14.518 17.546 1.00 85.94 94 ALA A O 1
ATOM 769 N N . ALA A 1 95 ? -18.841 12.919 18.592 1.00 80.12 95 ALA A N 1
ATOM 770 C CA . ALA A 1 95 ? -20.140 13.352 18.093 1.00 80.12 95 ALA A CA 1
ATOM 771 C C . ALA A 1 95 ? -20.808 14.376 19.020 1.00 80.12 95 ALA A C 1
ATOM 773 O O . ALA A 1 95 ? -21.473 15.281 18.523 1.00 80.12 95 ALA A O 1
ATOM 774 N N . ILE A 1 96 ? -20.637 14.224 20.336 1.00 79.69 96 ILE A N 1
ATOM 775 C CA . ILE A 1 96 ? -21.425 14.940 21.348 1.00 79.69 96 ILE A CA 1
ATOM 776 C C . ILE A 1 96 ? -20.594 15.983 22.100 1.00 79.69 96 ILE A C 1
ATOM 778 O O . ILE A 1 96 ? -21.073 17.093 22.310 1.00 79.69 96 ILE A O 1
ATOM 782 N N . ALA A 1 97 ? -19.368 15.643 22.509 1.00 82.88 97 ALA A N 1
ATOM 783 C CA . ALA A 1 97 ? -18.585 16.466 23.431 1.00 82.88 97 ALA A CA 1
ATOM 784 C C . ALA A 1 97 ? -17.598 17.391 22.705 1.00 82.88 97 ALA A C 1
ATOM 786 O O . ALA A 1 97 ? -17.652 18.605 22.874 1.00 82.88 97 ALA A O 1
ATOM 787 N N . ASP A 1 98 ? -16.707 16.830 21.880 1.00 84.19 98 ASP A N 1
ATOM 788 C CA . ASP A 1 98 ? -15.709 17.611 21.141 1.00 84.19 98 ASP A CA 1
ATOM 789 C C . ASP A 1 98 ? -15.344 16.940 19.800 1.00 84.19 98 ASP A C 1
ATOM 791 O O . ASP A 1 98 ? -14.520 16.014 19.740 1.00 84.19 98 ASP A O 1
ATOM 795 N N . PRO A 1 99 ? -15.910 17.430 18.680 1.00 84.19 99 PRO A N 1
ATOM 796 C CA . PRO A 1 99 ? -15.613 16.913 17.348 1.00 84.19 99 PRO A CA 1
ATOM 797 C C . PRO A 1 99 ? -14.169 17.105 16.887 1.00 84.19 99 PRO A C 1
ATOM 799 O O . PRO A 1 99 ? -13.711 16.369 16.007 1.00 84.19 99 PRO A O 1
ATOM 802 N N . VAL A 1 100 ? -13.445 18.088 17.425 1.00 86.56 100 VAL A N 1
ATOM 803 C CA . VAL A 1 100 ? -12.055 18.367 17.052 1.00 86.56 100 VAL A CA 1
ATOM 804 C C . VAL A 1 100 ? -11.130 17.414 17.801 1.00 86.56 100 VAL A C 1
ATOM 806 O O . VAL A 1 100 ? -10.375 16.672 17.161 1.00 86.56 100 VAL A O 1
ATOM 809 N N . ALA A 1 101 ? -11.236 17.360 19.130 1.00 83.81 101 ALA A N 1
ATOM 810 C CA . ALA A 1 101 ? -10.426 16.474 19.962 1.00 83.81 101 ALA A CA 1
ATOM 811 C C . ALA A 1 101 ? -10.713 14.990 19.674 1.00 83.81 101 ALA A C 1
ATOM 813 O O . ALA A 1 101 ? -9.784 14.192 19.526 1.00 83.81 101 ALA A O 1
ATOM 814 N N . GLY A 1 102 ? -11.982 14.615 19.482 1.00 83.50 102 GLY A N 1
ATOM 815 C CA . GLY A 1 102 ? -12.363 13.244 19.136 1.00 83.50 102 GLY A CA 1
ATOM 816 C C . GLY A 1 102 ? -11.801 12.787 17.784 1.00 83.50 102 GLY A C 1
ATOM 817 O O . GLY A 1 102 ? -11.278 11.677 17.656 1.00 83.50 102 GLY A O 1
ATOM 818 N N . ARG A 1 103 ? -11.797 13.661 16.765 1.00 83.00 103 ARG A N 1
ATOM 819 C CA . ARG A 1 103 ? -11.136 13.366 15.478 1.00 83.00 103 ARG A CA 1
ATOM 820 C C . ARG A 1 103 ? -9.620 13.263 15.615 1.00 83.00 103 ARG A C 1
ATOM 822 O O . ARG A 1 103 ? -9.021 12.448 14.913 1.00 83.00 103 ARG A O 1
ATOM 829 N N . ALA A 1 104 ? -8.997 14.070 16.473 1.00 83.00 104 ALA A N 1
ATOM 830 C CA . ALA A 1 104 ? -7.560 13.989 16.724 1.00 83.00 104 ALA A CA 1
ATOM 831 C C . ALA A 1 104 ? -7.176 12.622 17.317 1.00 83.00 104 ALA A C 1
ATOM 833 O O . ALA A 1 104 ? -6.276 11.970 16.782 1.00 83.00 104 ALA A O 1
ATOM 834 N N . LEU A 1 105 ? -7.932 12.133 18.310 1.00 81.69 105 LEU A N 1
ATOM 835 C CA . LEU A 1 105 ? -7.763 10.791 18.881 1.00 81.69 105 LEU A CA 1
ATOM 836 C C . LEU A 1 105 ? -7.896 9.696 17.812 1.00 81.69 105 LEU A C 1
ATOM 838 O O . LEU A 1 105 ? -7.019 8.847 17.686 1.00 81.69 105 LEU A O 1
ATOM 842 N N . LEU A 1 106 ? -8.929 9.743 16.964 1.00 80.00 106 LEU A N 1
ATOM 843 C CA . LEU A 1 106 ? -9.113 8.761 15.882 1.00 80.00 106 LEU A CA 1
ATOM 844 C C . LEU A 1 106 ? -7.963 8.771 14.861 1.00 80.00 106 LEU A C 1
ATOM 846 O O . LEU A 1 106 ? -7.585 7.731 14.318 1.00 80.00 106 LEU A O 1
ATOM 850 N N . ARG A 1 107 ? -7.396 9.949 14.576 1.00 74.56 107 ARG A N 1
ATOM 851 C CA . ARG A 1 107 ? -6.290 10.098 13.620 1.00 74.56 107 ARG A CA 1
ATOM 852 C C . ARG A 1 107 ? -4.959 9.639 14.192 1.00 74.56 107 ARG A C 1
ATOM 854 O O . ARG A 1 107 ? -4.147 9.161 13.410 1.00 74.56 107 ARG A O 1
ATOM 861 N N . GLN A 1 108 ? -4.744 9.735 15.502 1.00 73.56 108 GLN A N 1
ATOM 862 C CA . GLN A 1 108 ? -3.484 9.381 16.162 1.00 73.56 108 GLN A CA 1
ATOM 863 C C . GLN A 1 108 ? -3.094 7.903 15.976 1.00 73.56 108 GLN A C 1
ATOM 865 O O . GLN A 1 108 ? -1.913 7.589 15.850 1.00 73.56 108 GLN A O 1
ATOM 870 N N . TYR A 1 109 ? -4.074 7.004 15.861 1.00 66.88 109 TYR A N 1
ATOM 871 C CA . TYR A 1 109 ? -3.855 5.552 15.763 1.00 66.88 109 TYR A CA 1
ATOM 872 C C . TYR A 1 109 ? -3.925 5.000 14.316 1.00 66.88 109 TYR A C 1
ATOM 874 O O . TYR A 1 109 ? -3.765 3.802 14.089 1.00 66.88 109 TYR A O 1
ATOM 882 N N . ARG A 1 110 ? -4.108 5.877 13.314 1.00 67.19 110 ARG A N 1
ATOM 883 C CA . ARG A 1 110 ? -4.191 5.588 11.867 1.00 67.19 110 ARG A CA 1
ATOM 884 C C . ARG A 1 110 ? -2.919 5.827 11.001 1.00 67.19 110 ARG A C 1
ATOM 886 O O . ARG A 1 110 ? -2.825 5.178 9.954 1.00 67.19 110 ARG A O 1
ATOM 893 N N . PRO A 1 111 ? -1.931 6.697 11.326 1.00 62.81 111 PRO A N 1
ATOM 894 C CA . PRO A 1 111 ? -1.048 7.260 10.292 1.00 62.81 111 PRO A CA 1
ATOM 895 C C . PRO A 1 111 ? -0.041 6.270 9.704 1.00 62.81 111 PRO A C 1
ATOM 897 O O . PRO A 1 111 ? 0.191 6.285 8.501 1.00 62.81 111 PRO A O 1
ATOM 900 N N . SER A 1 112 ? 0.540 5.381 10.515 1.00 55.00 112 SER A N 1
ATOM 901 C CA . SER A 1 112 ? 1.613 4.482 10.058 1.00 55.00 112 SER A CA 1
ATOM 902 C C . SER A 1 112 ? 1.134 3.443 9.037 1.00 55.00 112 SER A C 1
ATOM 904 O O . SER A 1 112 ? 1.891 3.050 8.152 1.00 55.00 112 SER A O 1
ATOM 906 N N . LEU A 1 113 ? -0.125 3.007 9.141 1.00 63.41 113 LEU A N 1
ATOM 907 C CA . LEU A 1 113 ? -0.729 2.063 8.197 1.00 63.41 113 LEU A CA 1
ATOM 908 C C . LEU A 1 113 ? -1.141 2.756 6.894 1.00 63.41 113 LEU A C 1
ATOM 910 O O . LEU A 1 113 ? -0.927 2.200 5.820 1.00 63.41 113 LEU A O 1
ATOM 914 N N . GLU A 1 114 ? -1.690 3.971 6.973 1.00 70.56 114 GLU A N 1
ATOM 915 C CA . GLU A 1 114 ? -2.055 4.740 5.777 1.00 70.56 114 GLU A CA 1
ATOM 916 C C . GLU A 1 114 ? -0.828 5.234 5.009 1.00 70.56 114 GLU A C 1
ATOM 918 O O . GLU A 1 114 ? -0.834 5.176 3.782 1.00 70.56 114 GLU A O 1
ATOM 923 N N . LEU A 1 115 ? 0.239 5.645 5.706 1.00 67.06 115 LEU A N 1
ATOM 924 C CA . LEU A 1 115 ? 1.506 6.020 5.078 1.00 67.06 115 LEU A CA 1
ATOM 925 C C . LEU A 1 115 ? 2.070 4.851 4.268 1.00 67.06 115 LEU A C 1
ATOM 927 O O . LEU A 1 115 ? 2.351 5.014 3.085 1.00 67.06 115 LEU A O 1
ATOM 931 N N . LEU A 1 116 ? 2.167 3.661 4.875 1.00 68.19 116 LEU A N 1
ATOM 932 C CA . LEU A 1 116 ? 2.649 2.477 4.169 1.00 68.19 116 LEU A CA 1
ATOM 933 C C . LEU A 1 116 ? 1.738 2.110 2.990 1.00 68.19 116 LEU A C 1
ATOM 935 O O . LEU A 1 116 ? 2.235 1.801 1.912 1.00 68.19 116 LEU A O 1
ATOM 939 N N . ARG A 1 117 ? 0.413 2.150 3.174 1.00 75.50 117 ARG A N 1
ATOM 940 C CA . ARG A 1 117 ? -0.553 1.792 2.125 1.00 75.50 117 ARG A CA 1
ATOM 941 C C . ARG A 1 117 ? -0.447 2.716 0.914 1.00 75.50 117 ARG A C 1
ATOM 943 O O . ARG A 1 117 ? -0.356 2.229 -0.207 1.00 75.50 117 ARG A O 1
ATOM 950 N N . LEU A 1 118 ? -0.486 4.030 1.130 1.00 74.69 118 LEU A N 1
ATOM 951 C CA . LEU A 1 118 ? -0.436 5.013 0.046 1.00 74.69 118 LEU A CA 1
ATOM 952 C C . LEU A 1 118 ? 0.919 4.991 -0.661 1.00 74.69 118 LEU A C 1
ATOM 954 O O . LEU A 1 118 ? 0.965 5.018 -1.888 1.00 74.69 118 LEU A O 1
ATOM 958 N N . ALA A 1 119 ? 2.005 4.877 0.104 1.00 75.69 119 ALA A N 1
ATOM 959 C CA . ALA A 1 119 ? 3.349 4.821 -0.447 1.00 75.69 119 ALA A CA 1
ATOM 960 C C . ALA A 1 119 ? 3.573 3.544 -1.280 1.00 75.69 119 ALA A C 1
ATOM 962 O O . ALA A 1 119 ? 4.045 3.639 -2.409 1.00 75.69 119 ALA A O 1
ATOM 963 N N . LEU A 1 120 ? 3.131 2.371 -0.803 1.00 78.31 120 LEU A N 1
ATOM 964 C CA . LEU A 1 120 ? 3.198 1.125 -1.579 1.00 78.31 120 LEU A CA 1
ATOM 965 C C . LEU A 1 120 ? 2.369 1.190 -2.862 1.00 78.31 120 LEU A C 1
ATOM 967 O O . LEU A 1 120 ? 2.830 0.727 -3.901 1.00 78.31 120 LEU A O 1
ATOM 971 N N . LEU A 1 121 ? 1.164 1.767 -2.814 1.00 83.94 121 LEU A N 1
ATOM 972 C CA . LEU A 1 121 ? 0.343 1.942 -4.015 1.00 83.94 121 LEU A CA 1
ATOM 973 C C . LEU A 1 121 ? 1.044 2.827 -5.051 1.00 83.94 121 LEU A C 1
ATOM 975 O O . LEU A 1 121 ? 1.027 2.497 -6.233 1.00 83.94 121 LEU A O 1
ATOM 979 N N . ALA A 1 122 ? 1.701 3.904 -4.613 1.00 84.00 122 ALA A N 1
ATOM 980 C CA . ALA A 1 122 ? 2.486 4.760 -5.496 1.00 84.00 122 ALA A CA 1
ATOM 981 C C . ALA A 1 122 ? 3.710 4.028 -6.082 1.00 84.00 122 ALA A C 1
ATOM 983 O O . ALA A 1 122 ? 3.960 4.145 -7.279 1.00 84.00 122 ALA A O 1
ATOM 984 N N . VAL A 1 123 ? 4.423 3.214 -5.289 1.00 86.69 123 VAL A N 1
ATOM 985 C CA . VAL A 1 123 ? 5.537 2.378 -5.781 1.00 86.69 123 VAL A CA 1
ATOM 986 C C . VAL A 1 123 ? 5.053 1.377 -6.833 1.00 86.69 123 VAL A C 1
ATOM 988 O O . VAL A 1 123 ? 5.671 1.264 -7.890 1.00 86.69 123 VAL A O 1
ATOM 991 N N . ILE A 1 124 ? 3.944 0.676 -6.577 1.00 88.38 124 ILE A N 1
ATOM 992 C CA . ILE A 1 124 ? 3.363 -0.300 -7.513 1.00 88.38 124 ILE A CA 1
ATOM 993 C C . ILE A 1 124 ? 2.923 0.390 -8.806 1.00 88.38 124 ILE A C 1
ATOM 995 O O . ILE A 1 124 ? 3.230 -0.099 -9.892 1.00 88.38 124 ILE A O 1
ATOM 999 N N . ALA A 1 125 ? 2.247 1.538 -8.703 1.00 88.75 125 ALA A N 1
ATOM 1000 C CA . ALA A 1 125 ? 1.856 2.324 -9.868 1.00 88.75 125 ALA A CA 1
ATOM 1001 C C . ALA A 1 125 ? 3.086 2.755 -10.682 1.00 88.75 125 ALA A C 1
ATOM 1003 O O . ALA A 1 125 ? 3.104 2.567 -11.894 1.00 88.75 125 ALA A O 1
ATOM 1004 N N . GLY A 1 126 ? 4.140 3.247 -10.025 1.00 89.25 126 GLY A N 1
ATOM 1005 C CA . GLY A 1 126 ? 5.399 3.605 -10.681 1.00 89.25 126 GLY A CA 1
ATOM 1006 C C . GLY A 1 126 ? 6.044 2.429 -11.423 1.00 89.25 126 GLY A C 1
ATOM 1007 O O . GLY A 1 126 ? 6.404 2.572 -12.588 1.00 89.25 126 GLY A O 1
ATOM 1008 N N . HIS A 1 127 ? 6.119 1.245 -10.801 1.00 93.00 127 HIS A N 1
ATOM 1009 C CA . HIS A 1 127 ? 6.628 0.033 -11.460 1.00 93.00 127 HIS A CA 1
ATOM 1010 C C . HIS A 1 127 ? 5.765 -0.371 -12.658 1.00 93.00 127 HIS A C 1
ATOM 1012 O O . HIS A 1 127 ? 6.298 -0.751 -13.696 1.00 93.00 127 HIS A O 1
ATOM 1018 N N . PHE A 1 128 ? 4.439 -0.262 -12.547 1.00 92.25 128 PHE A N 1
ATOM 1019 C CA . PHE A 1 128 ? 3.535 -0.542 -13.659 1.00 92.25 128 PHE A CA 1
ATOM 1020 C C . PHE A 1 128 ? 3.787 0.409 -14.836 1.00 92.25 128 PHE A C 1
ATOM 1022 O O . PHE A 1 128 ? 4.020 -0.047 -15.954 1.00 92.25 128 PHE A O 1
ATOM 1029 N N . PHE A 1 129 ? 3.819 1.722 -14.590 1.00 90.12 129 PHE A N 1
ATOM 1030 C CA . PHE A 1 129 ? 4.100 2.709 -15.634 1.00 90.12 129 PHE A CA 1
ATOM 1031 C C . PHE A 1 129 ? 5.501 2.550 -16.238 1.00 90.12 129 PHE A C 1
ATOM 1033 O O . PHE A 1 129 ? 5.654 2.715 -17.444 1.00 90.12 129 PHE A O 1
ATOM 1040 N N . GLY A 1 130 ? 6.510 2.197 -15.439 1.00 89.25 130 GLY A N 1
ATOM 1041 C CA . GLY A 1 130 ? 7.883 2.071 -15.926 1.00 89.25 130 GLY A CA 1
ATOM 1042 C C . GLY A 1 130 ? 8.224 0.757 -16.615 1.00 89.25 130 GLY A C 1
ATOM 1043 O O . GLY A 1 130 ? 9.064 0.755 -17.513 1.00 89.25 130 GLY A O 1
ATOM 1044 N N . LEU A 1 131 ? 7.587 -0.350 -16.227 1.00 93.75 131 LEU A N 1
ATOM 1045 C CA . LEU A 1 131 ? 7.892 -1.675 -16.772 1.00 93.75 131 LEU A CA 1
ATOM 1046 C C . LEU A 1 131 ? 6.887 -2.120 -17.835 1.00 93.75 131 LEU A C 1
ATOM 1048 O O . LEU A 1 131 ? 7.283 -2.729 -18.827 1.00 93.75 131 LEU A O 1
ATOM 1052 N N . VAL A 1 132 ? 5.598 -1.826 -17.647 1.00 94.12 132 VAL A N 1
ATOM 1053 C CA . VAL A 1 132 ? 4.522 -2.347 -18.506 1.00 94.12 132 VAL A CA 1
ATOM 1054 C C . VAL A 1 132 ? 4.223 -1.412 -19.672 1.00 94.12 132 VAL A C 1
ATOM 1056 O O . VAL A 1 132 ? 3.980 -1.889 -20.779 1.00 94.12 132 VAL A O 1
ATOM 1059 N N . ILE A 1 133 ? 4.256 -0.093 -19.461 1.00 93.06 133 ILE A N 1
ATOM 1060 C CA . ILE A 1 133 ? 3.934 0.872 -20.519 1.00 93.06 133 ILE A CA 1
ATOM 1061 C C . ILE A 1 133 ? 5.158 1.094 -21.426 1.00 93.06 133 ILE A C 1
ATOM 1063 O O . ILE A 1 133 ? 6.203 1.547 -20.947 1.00 93.06 133 ILE A O 1
ATOM 1067 N N . PRO A 1 134 ? 5.061 0.813 -22.743 1.00 92.81 134 PRO A N 1
ATOM 1068 C CA . PRO A 1 134 ? 6.176 0.999 -23.666 1.00 92.81 134 PRO A CA 1
ATOM 1069 C C . PRO A 1 134 ? 6.663 2.451 -23.731 1.00 92.81 134 PRO A C 1
ATOM 1071 O O . PRO A 1 134 ? 5.871 3.396 -23.724 1.00 92.81 134 PRO A O 1
ATOM 1074 N N . MET A 1 135 ? 7.977 2.631 -23.886 1.00 90.81 135 MET A N 1
ATOM 1075 C CA . MET A 1 135 ? 8.588 3.955 -24.047 1.00 90.81 135 MET A CA 1
ATOM 1076 C C . MET A 1 135 ? 8.028 4.726 -25.249 1.00 90.81 135 MET A C 1
ATOM 1078 O O . MET A 1 135 ? 7.767 5.924 -25.147 1.00 90.81 135 MET A O 1
ATOM 1082 N N . THR A 1 136 ? 7.737 4.034 -26.350 1.00 92.00 136 THR A N 1
ATOM 1083 C CA . THR A 1 136 ? 7.138 4.626 -27.555 1.00 92.00 136 THR A CA 1
ATOM 1084 C C . THR A 1 136 ? 5.784 5.280 -27.284 1.00 92.00 136 THR A C 1
ATOM 1086 O O . THR A 1 136 ? 5.517 6.365 -27.795 1.00 92.00 136 THR A O 1
ATOM 1089 N N . TRP A 1 137 ? 4.952 4.682 -26.426 1.00 93.25 137 TRP A N 1
ATOM 1090 C CA . TRP A 1 137 ? 3.656 5.254 -26.054 1.00 93.25 137 TRP A CA 1
ATOM 1091 C C . TRP A 1 137 ? 3.841 6.531 -25.248 1.00 93.25 137 TRP A C 1
ATOM 1093 O O . TRP A 1 137 ? 3.201 7.539 -25.529 1.00 93.25 137 TRP A O 1
ATOM 1103 N N . THR A 1 138 ? 4.770 6.527 -24.293 1.00 90.38 138 THR A N 1
ATOM 1104 C CA . THR A 1 138 ? 5.046 7.730 -23.505 1.00 90.38 138 THR A CA 1
ATOM 1105 C C . THR A 1 138 ? 5.585 8.878 -24.355 1.00 90.38 138 THR A C 1
ATOM 1107 O O . THR A 1 138 ? 5.135 10.008 -24.199 1.00 90.38 138 THR A O 1
ATOM 1110 N N . LEU A 1 139 ? 6.460 8.588 -25.322 1.00 90.19 139 LEU A N 1
ATOM 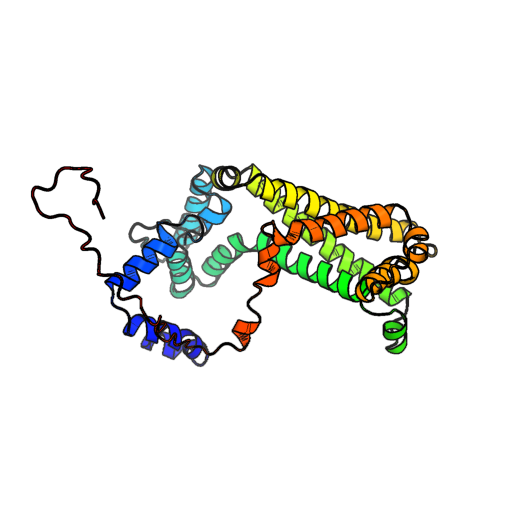1111 C CA . LEU A 1 139 ? 6.955 9.598 -26.257 1.00 90.19 139 LEU A CA 1
ATOM 1112 C C . LEU A 1 139 ? 5.831 10.138 -27.155 1.00 90.19 139 LEU A C 1
ATOM 1114 O O . LEU A 1 139 ? 5.767 11.341 -27.385 1.00 90.19 139 LEU A O 1
ATOM 1118 N N . SER A 1 140 ? 4.906 9.280 -27.606 1.00 91.94 140 SER A N 1
ATOM 1119 C CA . SER A 1 140 ? 3.793 9.690 -28.480 1.00 91.94 140 SER A CA 1
ATOM 1120 C C . SER A 1 140 ? 2.811 10.672 -27.835 1.00 91.94 140 SER A C 1
ATOM 1122 O O . SER A 1 140 ? 2.199 11.469 -28.539 1.00 91.94 140 SER A O 1
ATOM 1124 N N . VAL A 1 141 ? 2.688 10.660 -26.504 1.00 91.25 141 VAL A N 1
ATOM 1125 C CA . VAL A 1 141 ? 1.857 11.620 -25.754 1.00 91.25 141 VAL A CA 1
ATOM 1126 C C . VAL A 1 141 ? 2.645 12.862 -25.314 1.00 91.25 141 VAL A C 1
ATOM 1128 O O . VAL A 1 141 ? 2.168 13.637 -24.490 1.00 91.25 141 VAL A O 1
ATOM 1131 N N . GLY A 1 142 ? 3.858 13.051 -25.849 1.00 89.94 142 GLY A N 1
ATOM 1132 C CA . GLY A 1 142 ? 4.719 14.203 -25.577 1.00 89.94 142 GLY A CA 1
ATOM 1133 C C . GLY A 1 142 ? 5.527 14.107 -24.281 1.00 89.94 142 GLY A C 1
ATOM 1134 O O . GLY A 1 142 ? 6.097 15.106 -23.846 1.00 89.94 142 GLY A O 1
ATOM 1135 N N . MET A 1 143 ? 5.598 12.933 -23.644 1.00 89.94 143 MET A N 1
ATOM 1136 C CA . MET A 1 143 ? 6.373 12.759 -22.418 1.00 89.94 143 MET A CA 1
ATOM 1137 C C . MET A 1 143 ? 7.858 12.585 -22.753 1.00 89.94 143 MET A C 1
ATOM 1139 O O . MET A 1 143 ? 8.284 11.499 -23.149 1.00 89.94 143 MET A O 1
ATOM 1143 N N . SER A 1 144 ? 8.641 13.659 -22.603 1.00 89.81 144 SER A N 1
ATOM 1144 C CA . SER A 1 144 ? 10.090 13.623 -22.828 1.00 89.81 144 SER A CA 1
ATOM 1145 C C . SER A 1 144 ? 10.797 12.707 -21.825 1.00 89.81 144 SER A C 1
ATOM 1147 O O . SER A 1 144 ? 10.304 12.456 -20.720 1.00 89.81 144 SER A O 1
ATOM 1149 N N . GLN A 1 145 ? 11.976 12.216 -22.211 1.00 85.75 145 GLN A N 1
ATOM 1150 C CA . GLN A 1 145 ? 12.775 11.327 -21.371 1.00 85.75 145 GLN A CA 1
ATOM 1151 C C . GLN A 1 145 ? 13.188 12.012 -20.058 1.00 85.75 145 GLN A C 1
ATOM 1153 O O . GLN A 1 145 ? 13.042 11.420 -18.990 1.00 85.75 145 GLN A O 1
ATOM 1158 N N . ASP A 1 146 ? 13.582 13.286 -20.114 1.00 85.88 146 ASP A N 1
ATOM 1159 C CA . ASP A 1 146 ? 13.946 14.075 -18.930 1.00 85.88 146 ASP A CA 1
ATOM 1160 C C . ASP A 1 146 ? 12.759 14.290 -17.989 1.00 85.88 146 ASP A C 1
ATOM 1162 O O . ASP A 1 146 ? 12.884 14.128 -16.774 1.00 85.88 146 ASP A O 1
ATOM 1166 N N . PHE A 1 147 ? 11.580 14.605 -18.540 1.00 87.88 147 PHE A N 1
ATOM 1167 C CA . PHE A 1 147 ? 10.371 14.768 -17.736 1.00 87.88 147 PHE A CA 1
ATOM 1168 C C . PHE A 1 147 ? 9.981 13.454 -17.056 1.00 87.88 147 PHE A C 1
ATOM 1170 O O . PHE A 1 147 ? 9.633 13.447 -15.874 1.00 87.88 147 PHE A O 1
ATOM 1177 N N . TYR A 1 148 ? 10.078 12.336 -17.779 1.00 87.38 148 TYR A N 1
ATOM 1178 C CA . TYR A 1 148 ? 9.836 11.014 -17.217 1.00 87.38 148 TYR A CA 1
ATOM 1179 C C . TYR A 1 148 ? 10.819 10.696 -16.083 1.00 87.38 148 TYR A C 1
ATOM 1181 O O . TYR A 1 148 ? 10.382 10.298 -15.004 1.00 87.38 148 TYR A O 1
ATOM 1189 N N . HIS A 1 149 ? 12.125 10.893 -16.294 1.00 85.75 149 HIS A N 1
ATOM 1190 C CA . HIS A 1 149 ? 13.141 10.642 -15.270 1.00 85.75 149 HIS A CA 1
ATOM 1191 C C . HIS A 1 149 ? 12.937 11.516 -14.033 1.00 85.75 149 HIS A C 1
ATOM 1193 O O . HIS A 1 149 ? 12.962 10.997 -12.917 1.00 85.75 149 HIS A O 1
ATOM 1199 N N . LEU A 1 150 ? 12.669 12.813 -14.211 1.00 87.56 150 LEU A N 1
ATOM 1200 C CA . LEU A 1 150 ? 12.389 13.727 -13.106 1.00 87.56 150 LEU A CA 1
ATOM 1201 C C . LEU A 1 150 ? 11.144 13.293 -12.322 1.00 87.56 150 LEU A C 1
ATOM 1203 O O . LEU A 1 150 ? 11.170 13.238 -11.092 1.00 87.56 150 LEU A O 1
ATOM 1207 N N . ASN A 1 151 ? 10.058 12.951 -13.021 1.00 87.56 151 ASN A N 1
ATOM 1208 C CA . ASN A 1 151 ? 8.826 12.494 -12.385 1.00 87.56 151 ASN A CA 1
ATOM 1209 C C . ASN A 1 151 ? 9.042 11.178 -11.625 1.00 87.56 151 ASN A C 1
ATOM 1211 O O . ASN A 1 151 ? 8.655 11.070 -10.461 1.00 87.56 151 ASN A O 1
ATOM 1215 N N . ALA A 1 152 ? 9.716 10.211 -12.251 1.00 86.38 152 ALA A N 1
ATOM 1216 C CA . ALA A 1 152 ? 10.044 8.926 -11.648 1.00 86.38 152 ALA A CA 1
ATOM 1217 C C . ALA A 1 152 ? 10.932 9.089 -10.406 1.00 86.38 152 ALA A C 1
ATOM 1219 O O . ALA A 1 152 ? 10.685 8.433 -9.394 1.00 86.38 152 ALA A O 1
ATOM 1220 N 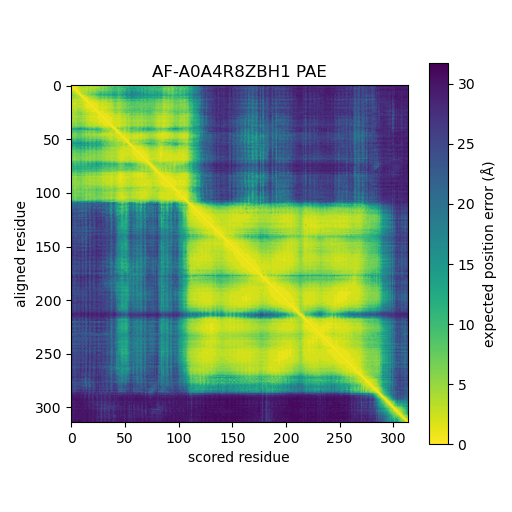N . LEU A 1 153 ? 11.913 9.996 -10.441 1.00 87.62 153 LEU A N 1
ATOM 1221 C CA . LEU A 1 153 ? 12.778 10.296 -9.302 1.00 87.62 153 LEU A CA 1
ATOM 1222 C C . LEU A 1 153 ? 12.001 10.943 -8.147 1.00 87.62 153 LEU A C 1
ATOM 1224 O O . LEU A 1 153 ? 12.128 10.505 -7.005 1.00 87.62 153 LEU A O 1
ATOM 1228 N N . LEU A 1 154 ? 11.171 11.952 -8.427 1.00 88.88 154 LEU A N 1
ATOM 1229 C CA . LEU A 1 154 ? 10.409 12.665 -7.398 1.00 88.88 154 LEU A CA 1
ATOM 1230 C C . LEU A 1 154 ? 9.321 11.782 -6.782 1.00 88.88 154 LEU A C 1
ATOM 1232 O O . LEU A 1 154 ? 9.296 11.567 -5.569 1.00 88.88 154 LEU A O 1
ATOM 1236 N N . VAL A 1 155 ? 8.425 11.248 -7.614 1.00 87.38 155 VAL A N 1
ATOM 1237 C CA . VAL A 1 155 ? 7.290 10.437 -7.155 1.00 87.38 155 VAL A CA 1
ATOM 1238 C C . VAL A 1 155 ? 7.791 9.114 -6.587 1.00 87.38 155 VAL A C 1
ATOM 1240 O O . VAL A 1 155 ? 7.390 8.728 -5.488 1.00 87.38 155 VAL A O 1
ATOM 1243 N N . GLY A 1 156 ? 8.698 8.438 -7.297 1.00 85.44 156 GLY A N 1
ATOM 1244 C CA . GLY A 1 156 ? 9.279 7.170 -6.866 1.00 85.44 156 GLY A CA 1
ATOM 1245 C C . GLY A 1 156 ? 10.150 7.315 -5.620 1.00 85.44 156 GLY A C 1
ATOM 1246 O O . GLY A 1 156 ? 10.049 6.485 -4.719 1.00 85.44 156 GLY A O 1
ATOM 1247 N N . GLY A 1 157 ? 10.941 8.385 -5.511 1.00 88.62 157 GLY A N 1
ATOM 1248 C CA . GLY A 1 157 ? 11.753 8.676 -4.329 1.00 88.62 157 GLY A CA 1
ATOM 1249 C C . GLY A 1 157 ? 10.901 8.943 -3.089 1.00 88.62 157 GLY A C 1
ATOM 1250 O O . GLY A 1 157 ? 11.090 8.291 -2.061 1.00 88.62 157 GLY A O 1
ATOM 1251 N N . VAL A 1 158 ? 9.904 9.831 -3.189 1.00 88.31 158 VAL A N 1
ATOM 1252 C CA . VAL A 1 158 ? 8.972 10.122 -2.083 1.00 88.31 158 VAL A CA 1
ATOM 1253 C C . VAL A 1 158 ? 8.199 8.867 -1.672 1.00 88.31 158 VAL A C 1
ATOM 1255 O O . VAL A 1 158 ? 8.112 8.553 -0.481 1.00 88.31 158 VAL A O 1
ATOM 1258 N N . ALA A 1 159 ? 7.670 8.113 -2.639 1.00 86.81 159 ALA A N 1
ATOM 1259 C CA . ALA A 1 159 ? 6.944 6.876 -2.372 1.00 86.81 159 ALA A CA 1
ATOM 1260 C C . ALA A 1 159 ? 7.849 5.793 -1.762 1.00 86.81 159 ALA A C 1
ATOM 1262 O O . ALA A 1 159 ? 7.453 5.115 -0.813 1.00 86.81 159 ALA A O 1
ATOM 1263 N N . GLY A 1 160 ? 9.079 5.644 -2.251 1.00 87.81 160 GLY A N 1
ATOM 1264 C CA . GLY A 1 160 ? 10.045 4.684 -1.730 1.00 87.81 160 GLY A CA 1
ATOM 1265 C C . GLY A 1 160 ? 10.454 5.004 -0.290 1.00 87.81 160 GLY A C 1
ATOM 1266 O O . GLY A 1 160 ? 10.371 4.131 0.574 1.00 87.81 160 GLY A O 1
ATOM 1267 N N . VAL A 1 161 ? 10.804 6.261 0.007 1.00 89.44 161 VAL A N 1
ATOM 1268 C CA . VAL A 1 161 ? 11.165 6.707 1.366 1.00 89.44 161 VAL A CA 1
ATOM 1269 C C . VAL A 1 161 ? 9.975 6.582 2.317 1.00 89.44 161 VAL A C 1
ATOM 1271 O O . VAL A 1 161 ? 10.127 6.068 3.426 1.00 89.44 161 VAL A O 1
ATOM 1274 N N . GLY A 1 162 ? 8.774 6.978 1.884 1.00 85.00 162 GLY A N 1
ATOM 1275 C CA . GLY A 1 162 ? 7.549 6.811 2.668 1.00 85.00 162 GLY A CA 1
ATOM 1276 C C . GLY A 1 162 ? 7.245 5.342 2.979 1.00 85.00 162 GLY A C 1
ATOM 1277 O O . GLY A 1 162 ? 6.892 5.005 4.111 1.00 85.00 162 GLY A O 1
ATOM 1278 N N . THR A 1 163 ? 7.453 4.452 2.005 1.00 86.00 163 THR A N 1
ATOM 1279 C CA . THR A 1 163 ? 7.289 3.001 2.173 1.00 86.00 163 THR A CA 1
ATOM 1280 C C . THR A 1 163 ? 8.316 2.442 3.155 1.00 86.00 163 THR A C 1
ATOM 1282 O O . THR A 1 163 ? 7.949 1.692 4.063 1.00 86.00 163 THR A O 1
ATOM 1285 N N . LEU A 1 164 ? 9.589 2.834 3.020 1.00 90.00 164 LEU A N 1
ATOM 1286 C CA . LEU A 1 164 ? 10.668 2.421 3.915 1.00 90.00 164 LEU A CA 1
ATOM 1287 C C . LEU A 1 164 ? 10.416 2.900 5.354 1.00 90.00 164 LEU A C 1
ATOM 1289 O O . LEU A 1 164 ? 10.506 2.118 6.298 1.00 90.00 164 LEU A O 1
ATOM 1293 N N . GLY A 1 165 ? 10.018 4.159 5.536 1.00 85.12 165 GLY A N 1
ATOM 1294 C CA . GLY A 1 165 ? 9.626 4.687 6.842 1.00 85.12 165 GLY A CA 1
ATOM 1295 C C . GLY A 1 165 ? 8.442 3.919 7.437 1.00 85.12 165 GLY A C 1
ATOM 1296 O O . GLY A 1 165 ? 8.497 3.476 8.585 1.00 85.12 165 GLY A O 1
ATOM 1297 N N . GLY A 1 166 ? 7.396 3.680 6.639 1.00 78.25 166 GLY A N 1
ATOM 1298 C CA . GLY A 1 166 ? 6.220 2.915 7.050 1.00 78.25 166 GLY A CA 1
ATOM 1299 C C . GLY A 1 166 ? 6.560 1.495 7.512 1.00 78.25 166 GLY A C 1
ATOM 1300 O O . GLY A 1 166 ? 6.131 1.078 8.592 1.00 78.25 166 GLY A O 1
ATOM 1301 N N . ILE A 1 167 ? 7.366 0.753 6.744 1.00 84.69 167 ILE A N 1
ATOM 1302 C CA . ILE A 1 167 ? 7.747 -0.619 7.105 1.00 84.69 167 ILE A CA 1
ATOM 1303 C C . ILE A 1 167 ? 8.669 -0.650 8.329 1.00 84.69 167 ILE A C 1
ATOM 1305 O O . ILE A 1 167 ? 8.468 -1.496 9.199 1.00 84.69 167 ILE A O 1
ATOM 1309 N N . LEU A 1 168 ? 9.611 0.291 8.463 1.00 85.25 168 LEU A N 1
ATOM 1310 C CA . LEU A 1 168 ? 10.486 0.390 9.636 1.00 85.25 168 LEU A CA 1
ATOM 1311 C C . LEU A 1 168 ? 9.685 0.656 10.915 1.00 85.25 168 LEU A C 1
ATOM 1313 O O . LEU A 1 168 ? 9.905 -0.020 11.921 1.00 85.25 168 LEU A O 1
ATOM 1317 N N . ILE A 1 169 ? 8.703 1.563 10.867 1.00 81.12 169 ILE A N 1
ATOM 1318 C CA . ILE A 1 169 ? 7.799 1.832 11.996 1.00 81.12 169 ILE A CA 1
ATOM 1319 C C . ILE A 1 169 ? 7.009 0.570 12.369 1.00 81.12 169 ILE A C 1
ATOM 1321 O O . ILE A 1 169 ? 6.907 0.226 13.551 1.00 81.12 169 ILE A O 1
ATOM 1325 N N . LEU A 1 170 ? 6.468 -0.157 11.384 1.00 79.50 170 LEU A N 1
ATOM 1326 C CA . LEU A 1 170 ? 5.714 -1.386 11.646 1.00 79.50 170 LEU A CA 1
ATOM 1327 C C . LEU A 1 170 ? 6.592 -2.523 12.176 1.00 79.50 170 LEU A C 1
ATOM 1329 O O . LEU A 1 170 ? 6.154 -3.244 13.074 1.00 79.50 170 LEU A O 1
ATOM 1333 N N . ILE A 1 171 ? 7.817 -2.683 11.668 1.00 84.31 171 ILE A N 1
ATOM 1334 C CA . ILE A 1 171 ? 8.783 -3.665 12.175 1.00 84.31 171 ILE A CA 1
ATOM 1335 C C . ILE A 1 171 ? 9.177 -3.307 13.609 1.00 84.31 171 ILE A C 1
ATOM 1337 O O . ILE A 1 171 ? 9.119 -4.172 14.484 1.00 84.31 171 ILE A O 1
ATOM 1341 N N . TYR A 1 172 ? 9.511 -2.043 13.881 1.00 82.81 172 TYR A N 1
ATOM 1342 C CA . TYR A 1 172 ? 9.830 -1.567 15.227 1.00 82.81 172 TYR A CA 1
ATOM 1343 C C . TYR A 1 172 ? 8.687 -1.862 16.206 1.00 82.81 172 TYR A C 1
ATOM 1345 O O . TYR A 1 172 ? 8.906 -2.494 17.244 1.00 82.81 172 TYR A O 1
ATOM 1353 N N . ARG A 1 173 ? 7.448 -1.514 15.834 1.00 72.12 173 ARG A N 1
ATOM 1354 C CA . ARG A 1 173 ? 6.243 -1.826 16.618 1.00 72.12 173 ARG A CA 1
ATOM 1355 C C . ARG A 1 173 ? 6.089 -3.329 16.836 1.00 72.12 173 ARG A C 1
ATOM 1357 O O . ARG A 1 173 ? 5.901 -3.774 17.963 1.00 72.12 173 ARG A O 1
ATOM 1364 N N . ARG A 1 174 ? 6.240 -4.137 15.787 1.00 79.12 174 ARG A N 1
ATOM 1365 C CA . ARG A 1 174 ? 6.133 -5.601 15.870 1.00 79.12 174 ARG A CA 1
ATOM 1366 C C . ARG A 1 174 ? 7.191 -6.231 16.779 1.00 79.12 174 ARG A C 1
ATOM 1368 O O . ARG A 1 174 ? 6.940 -7.296 17.329 1.00 79.12 174 ARG A O 1
ATOM 1375 N N . ARG A 1 175 ? 8.359 -5.602 16.944 1.00 83.06 175 ARG A N 1
ATOM 1376 C CA . ARG A 1 175 ? 9.427 -6.065 17.847 1.00 83.06 175 ARG A CA 1
ATOM 1377 C C . ARG A 1 175 ? 9.260 -5.576 19.286 1.00 83.06 175 ARG A C 1
ATOM 1379 O O . ARG A 1 175 ? 9.698 -6.277 20.191 1.00 83.06 175 ARG A O 1
ATOM 1386 N N . LYS A 1 176 ? 8.672 -4.396 19.503 1.00 71.31 176 LYS A N 1
ATOM 1387 C CA . LYS A 1 176 ? 8.527 -3.779 20.835 1.00 71.31 176 LYS A CA 1
ATOM 1388 C C . LYS A 1 176 ? 7.181 -4.056 21.514 1.00 71.31 176 LYS A C 1
ATOM 1390 O O . LYS A 1 176 ? 7.111 -3.974 22.736 1.00 71.31 176 LYS A O 1
ATOM 1395 N N . THR A 1 177 ? 6.138 -4.412 20.768 1.00 62.06 177 THR A N 1
ATOM 1396 C CA . THR A 1 177 ? 4.806 -4.705 21.320 1.00 62.06 177 THR A CA 1
ATOM 1397 C C . THR A 1 177 ? 4.645 -6.211 21.559 1.00 62.06 177 THR A C 1
ATOM 1399 O O . THR A 1 177 ? 4.513 -6.982 20.608 1.00 62.06 177 THR A O 1
ATOM 1402 N N . GLY A 1 178 ? 4.637 -6.636 22.831 1.00 57.09 178 GLY A N 1
ATOM 1403 C CA . GLY A 1 178 ? 4.639 -8.049 23.251 1.00 57.09 178 GLY A CA 1
ATOM 1404 C C . GLY A 1 178 ? 3.590 -8.937 22.558 1.00 57.09 178 GLY A C 1
ATOM 1405 O O . GLY A 1 178 ? 3.973 -9.918 21.917 1.00 57.09 178 GLY A O 1
ATOM 1406 N N . PRO A 1 179 ? 2.289 -8.585 22.586 1.00 51.28 179 PRO A N 1
ATOM 1407 C CA . PRO A 1 179 ? 1.249 -9.362 21.904 1.00 51.28 179 PRO A CA 1
ATOM 1408 C C . PRO A 1 179 ? 1.460 -9.496 20.387 1.00 51.28 179 PRO A C 1
ATOM 1410 O O . PRO A 1 179 ? 1.265 -10.571 19.820 1.00 51.28 179 PRO A O 1
ATOM 1413 N N . VAL A 1 180 ? 1.910 -8.426 19.722 1.00 58.72 180 VAL A N 1
ATOM 1414 C CA . VAL A 1 180 ? 2.157 -8.419 18.270 1.00 58.72 180 VAL A CA 1
ATOM 1415 C C . VAL A 1 180 ? 3.368 -9.290 17.928 1.00 58.72 180 VAL A C 1
ATOM 1417 O O . VAL A 1 180 ? 3.339 -10.024 16.939 1.00 58.72 180 VAL A O 1
ATOM 1420 N N . PHE A 1 181 ? 4.414 -9.258 18.757 1.00 68.00 181 PHE A N 1
ATOM 1421 C CA . PHE A 1 181 ? 5.588 -10.112 18.600 1.00 68.00 181 PHE A CA 1
ATOM 1422 C C . PHE A 1 181 ? 5.233 -11.598 18.761 1.00 68.00 181 PHE A C 1
ATOM 1424 O O . PHE A 1 181 ? 5.625 -12.405 17.921 1.00 68.00 181 PHE A O 1
ATOM 1431 N N . MET A 1 182 ? 4.430 -11.945 19.773 1.00 60.97 182 MET A N 1
ATOM 1432 C CA . MET A 1 182 ? 3.970 -13.319 20.021 1.00 60.97 182 MET A CA 1
ATOM 1433 C C . MET A 1 182 ? 3.096 -13.875 18.892 1.00 60.97 182 MET A C 1
ATOM 1435 O O . MET A 1 182 ? 3.219 -15.044 18.540 1.00 60.97 182 MET A O 1
ATOM 1439 N N . ALA A 1 183 ? 2.266 -13.038 18.266 1.00 68.56 183 ALA A N 1
ATOM 1440 C CA . ALA A 1 183 ? 1.447 -13.424 17.115 1.00 68.56 183 ALA A CA 1
ATOM 1441 C C . ALA A 1 183 ? 2.202 -13.391 15.765 1.00 68.56 183 ALA A C 1
ATOM 1443 O O . ALA A 1 183 ? 1.612 -13.669 14.718 1.00 68.56 183 ALA A O 1
ATOM 1444 N N . THR A 1 184 ? 3.487 -13.011 15.751 1.00 80.19 184 THR A N 1
ATOM 1445 C CA . THR A 1 184 ? 4.289 -12.927 14.522 1.00 80.19 184 THR A CA 1
ATOM 1446 C C . THR A 1 184 ? 4.839 -14.295 14.143 1.00 80.19 184 THR A C 1
ATOM 1448 O O . THR A 1 184 ? 5.691 -14.856 14.833 1.00 80.19 184 THR A O 1
ATOM 1451 N N . THR A 1 185 ? 4.422 -14.798 12.987 1.00 89.69 185 THR A N 1
ATOM 1452 C CA . THR A 1 185 ? 4.895 -16.084 12.466 1.00 89.69 185 THR A CA 1
ATOM 1453 C C . THR A 1 185 ? 6.290 -15.969 11.833 1.00 89.69 185 THR A C 1
ATOM 1455 O O . THR A 1 185 ? 6.776 -14.874 11.537 1.00 89.69 185 THR A O 1
ATOM 1458 N N . ARG A 1 186 ? 6.965 -17.104 11.590 1.00 90.94 186 ARG A N 1
ATOM 1459 C CA . ARG A 1 186 ? 8.220 -17.120 10.806 1.00 90.94 186 ARG A CA 1
ATOM 1460 C C . ARG A 1 186 ? 7.998 -16.602 9.381 1.00 90.94 186 ARG A C 1
ATOM 1462 O O . ARG A 1 186 ? 8.822 -15.844 8.886 1.00 90.94 186 ARG A O 1
ATOM 1469 N N . ASN A 1 187 ? 6.856 -16.941 8.787 1.00 89.62 187 ASN A N 1
ATOM 1470 C CA . ASN A 1 187 ? 6.441 -16.469 7.470 1.00 89.62 187 ASN A CA 1
ATOM 1471 C C . ASN A 1 187 ? 6.338 -14.934 7.408 1.00 89.62 187 ASN A C 1
ATOM 1473 O O . ASN A 1 187 ? 6.870 -14.311 6.495 1.00 89.62 187 ASN A O 1
ATOM 1477 N N . ASP A 1 188 ? 5.764 -14.310 8.443 1.00 87.81 188 ASP A N 1
ATOM 1478 C CA . ASP A 1 188 ? 5.700 -12.846 8.550 1.00 87.81 188 ASP A CA 1
ATOM 1479 C C . ASP A 1 188 ? 7.098 -12.213 8.551 1.00 87.81 188 ASP A C 1
ATOM 1481 O O . ASP A 1 188 ? 7.322 -11.190 7.910 1.00 87.81 188 ASP A O 1
ATOM 1485 N N . LYS A 1 189 ? 8.062 -12.827 9.249 1.00 91.31 189 LYS A N 1
ATOM 1486 C CA . LYS A 1 189 ? 9.449 -12.338 9.304 1.00 91.31 189 LYS A CA 1
ATOM 1487 C C . LYS A 1 189 ? 10.136 -12.445 7.943 1.00 91.31 189 LYS A C 1
ATOM 1489 O O . LYS A 1 189 ? 10.768 -11.478 7.532 1.00 91.31 189 LYS A O 1
ATOM 1494 N N . VAL A 1 190 ? 9.985 -13.578 7.252 1.00 94.38 190 VAL A N 1
ATOM 1495 C CA . VAL A 1 190 ? 10.529 -13.778 5.896 1.00 94.38 190 VAL A CA 1
ATOM 1496 C C . VAL A 1 190 ? 9.948 -12.741 4.938 1.00 94.38 190 VAL A C 1
A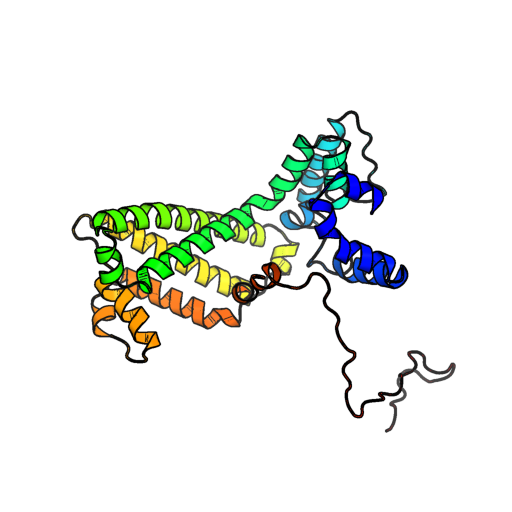TOM 1498 O O . VAL A 1 190 ? 10.703 -12.042 4.269 1.00 94.38 190 VAL A O 1
ATOM 1501 N N . MET A 1 191 ? 8.624 -12.563 4.950 1.00 93.69 191 MET A N 1
ATOM 1502 C CA . MET A 1 191 ? 7.938 -11.542 4.158 1.00 93.69 191 MET A CA 1
ATOM 1503 C C . MET A 1 191 ? 8.510 -10.141 4.415 1.00 93.69 191 MET A C 1
ATOM 1505 O O . MET A 1 191 ? 8.807 -9.427 3.462 1.00 93.69 191 MET A O 1
ATOM 1509 N N . TYR A 1 192 ? 8.704 -9.742 5.680 1.00 91.56 192 TYR A N 1
ATOM 1510 C CA . TYR A 1 192 ? 9.278 -8.430 5.998 1.00 91.56 192 TYR A CA 1
ATOM 1511 C C . TYR A 1 192 ? 10.713 -8.264 5.509 1.00 91.56 192 TYR A C 1
ATOM 1513 O O . TYR A 1 192 ? 11.049 -7.183 5.040 1.00 91.56 192 TYR A O 1
ATOM 1521 N N . VAL A 1 193 ? 11.545 -9.302 5.611 1.00 95.31 193 VAL A N 1
ATOM 1522 C CA . VAL A 1 193 ? 12.935 -9.254 5.136 1.00 95.31 193 VAL A CA 1
ATOM 1523 C C . VAL A 1 193 ? 12.976 -9.070 3.622 1.00 95.31 193 VAL A C 1
ATOM 1525 O O . VAL A 1 193 ? 13.643 -8.155 3.149 1.00 95.31 193 VAL A O 1
ATOM 1528 N N . VAL A 1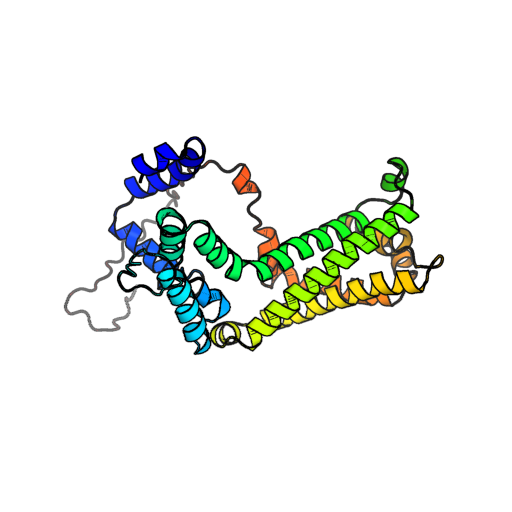 194 ? 12.229 -9.882 2.869 1.00 96.50 194 VAL A N 1
ATOM 1529 C CA . VAL A 1 194 ? 12.218 -9.805 1.399 1.00 96.50 194 VAL A CA 1
ATOM 1530 C C . VAL A 1 194 ? 11.601 -8.488 0.925 1.00 96.50 194 VAL A C 1
ATOM 1532 O O . VAL A 1 194 ? 12.166 -7.829 0.057 1.00 96.50 194 VAL A O 1
ATOM 1535 N N . LEU A 1 195 ? 10.493 -8.047 1.532 1.00 93.94 195 LEU A N 1
ATOM 1536 C CA . LEU A 1 195 ? 9.864 -6.768 1.195 1.00 93.94 195 LEU A CA 1
ATOM 1537 C C . LEU A 1 195 ? 10.785 -5.579 1.509 1.00 93.94 195 LEU A C 1
ATOM 1539 O O . LEU A 1 195 ? 10.943 -4.695 0.672 1.00 93.94 195 LEU A O 1
ATOM 1543 N N . ALA A 1 196 ? 11.416 -5.553 2.688 1.00 94.75 196 ALA A N 1
ATOM 1544 C CA . ALA A 1 196 ? 12.354 -4.492 3.051 1.00 94.75 196 ALA A CA 1
ATOM 1545 C C . ALA A 1 196 ? 13.574 -4.474 2.120 1.00 94.75 196 ALA A C 1
ATOM 1547 O O . ALA A 1 196 ? 13.979 -3.400 1.683 1.00 94.75 196 ALA A O 1
ATOM 1548 N N . ALA A 1 197 ? 14.115 -5.645 1.769 1.00 97.25 197 ALA A N 1
ATOM 1549 C CA . ALA A 1 197 ? 15.202 -5.759 0.803 1.00 97.25 197 ALA A CA 1
ATOM 1550 C C . ALA A 1 197 ? 14.790 -5.208 -0.570 1.00 97.25 197 ALA A C 1
ATOM 1552 O O . ALA A 1 197 ? 15.522 -4.398 -1.133 1.00 97.25 197 ALA A O 1
ATOM 1553 N N . ALA A 1 198 ? 13.600 -5.560 -1.073 1.00 96.12 198 ALA A N 1
ATOM 1554 C CA . ALA A 1 198 ? 13.081 -5.035 -2.336 1.00 96.12 198 ALA A CA 1
ATOM 1555 C C . ALA A 1 198 ? 12.993 -3.498 -2.322 1.00 96.12 198 ALA A C 1
ATOM 1557 O O . ALA A 1 198 ? 13.443 -2.851 -3.265 1.00 96.12 198 ALA A O 1
ATOM 1558 N N . ILE A 1 199 ? 12.474 -2.913 -1.234 1.00 94.50 199 ILE A N 1
ATOM 1559 C CA . ILE A 1 199 ? 12.341 -1.456 -1.076 1.00 94.50 199 ILE A CA 1
ATOM 1560 C C . ILE A 1 199 ? 13.714 -0.774 -1.039 1.00 94.50 199 ILE A C 1
ATOM 1562 O O . ILE A 1 199 ? 13.920 0.211 -1.743 1.00 94.50 199 ILE A O 1
ATOM 1566 N N . VAL A 1 200 ? 14.653 -1.287 -0.237 1.00 96.44 200 VAL A N 1
ATOM 1567 C CA . VAL A 1 200 ? 16.000 -0.708 -0.097 1.00 96.44 200 VAL A CA 1
ATOM 1568 C C . VAL A 1 200 ? 16.769 -0.792 -1.411 1.00 96.44 200 VAL A C 1
ATOM 1570 O O . VAL A 1 200 ? 17.343 0.202 -1.843 1.00 96.44 200 VAL A O 1
ATOM 1573 N N . LEU A 1 201 ? 16.744 -1.949 -2.075 1.00 96.38 201 LEU A N 1
ATOM 1574 C CA . LEU A 1 201 ? 17.400 -2.135 -3.368 1.00 96.38 201 LEU A CA 1
ATOM 1575 C C . LEU A 1 201 ? 16.765 -1.259 -4.452 1.00 96.38 201 LEU A C 1
ATOM 1577 O O . LEU A 1 201 ? 17.488 -0.678 -5.252 1.00 96.38 201 LEU A O 1
ATOM 1581 N N . GLY A 1 202 ? 15.437 -1.108 -4.453 1.00 93.88 202 GLY A N 1
ATOM 1582 C CA . GLY A 1 202 ? 14.740 -0.239 -5.405 1.00 93.88 202 GLY A CA 1
ATOM 1583 C C . GLY A 1 202 ? 15.114 1.228 -5.206 1.00 93.88 202 GLY A C 1
ATOM 1584 O O . GLY A 1 202 ? 15.519 1.901 -6.151 1.00 93.88 202 GLY A O 1
ATOM 1585 N N . LEU A 1 203 ? 15.089 1.704 -3.957 1.00 93.25 203 LEU A N 1
ATOM 1586 C CA . LEU A 1 203 ? 15.576 3.040 -3.602 1.00 93.25 203 LEU A CA 1
ATOM 1587 C C . LEU A 1 203 ? 17.038 3.247 -4.002 1.00 93.25 203 LEU A C 1
ATOM 1589 O O . LEU A 1 203 ? 17.382 4.321 -4.487 1.00 93.25 203 LEU A O 1
ATOM 1593 N N . TRP A 1 204 ? 17.880 2.225 -3.834 1.00 92.69 204 TRP A N 1
ATOM 1594 C CA . TRP A 1 204 ? 19.268 2.271 -4.275 1.00 92.69 204 TRP A CA 1
ATOM 1595 C C . TRP A 1 204 ? 19.384 2.404 -5.796 1.00 92.69 204 TRP A C 1
ATOM 1597 O O . TRP A 1 204 ? 20.134 3.259 -6.246 1.00 92.69 204 TRP A O 1
ATOM 1607 N N . THR A 1 205 ? 18.623 1.642 -6.595 1.00 91.00 205 THR A N 1
ATOM 1608 C CA . THR A 1 205 ? 18.639 1.800 -8.066 1.00 91.00 205 THR A CA 1
ATOM 1609 C C . THR A 1 205 ? 18.215 3.204 -8.501 1.00 91.00 205 THR A C 1
ATOM 1611 O O . THR A 1 205 ? 18.860 3.802 -9.359 1.00 91.00 205 THR A O 1
ATOM 1614 N N . THR A 1 206 ? 17.197 3.778 -7.850 1.00 88.31 206 THR A N 1
ATOM 1615 C CA . THR A 1 206 ? 16.758 5.154 -8.107 1.00 88.31 206 THR A CA 1
ATOM 1616 C C . THR A 1 206 ? 17.844 6.164 -7.737 1.00 88.31 206 THR A C 1
ATOM 1618 O O . THR A 1 206 ? 18.153 7.054 -8.522 1.00 88.31 206 THR A O 1
ATOM 1621 N N . LEU A 1 207 ? 18.453 6.025 -6.559 1.00 86.06 207 LEU A N 1
ATOM 1622 C CA . LEU A 1 207 ? 19.486 6.942 -6.084 1.00 86.06 207 LEU A CA 1
ATOM 1623 C C . LEU A 1 207 ? 20.780 6.843 -6.911 1.00 86.06 207 LEU A C 1
ATOM 1625 O O . LEU A 1 207 ? 21.362 7.869 -7.248 1.00 86.06 207 LEU A O 1
ATOM 1629 N N . ALA A 1 208 ? 21.205 5.632 -7.277 1.00 85.00 208 ALA A N 1
ATOM 1630 C CA . ALA A 1 208 ? 22.376 5.400 -8.121 1.00 85.00 208 ALA A CA 1
ATOM 1631 C C . ALA A 1 208 ? 22.238 6.103 -9.479 1.00 85.00 208 ALA A C 1
ATOM 1633 O O . ALA A 1 208 ? 23.177 6.763 -9.917 1.00 85.00 208 ALA A O 1
ATOM 1634 N N . SER A 1 209 ? 21.040 6.073 -10.077 1.00 79.62 209 SER A N 1
ATOM 1635 C CA . SER A 1 209 ? 20.781 6.759 -11.351 1.00 79.62 209 SER A CA 1
ATOM 1636 C C . SER A 1 209 ? 20.989 8.282 -11.285 1.00 79.62 209 SER A C 1
ATOM 1638 O O . SER A 1 209 ? 21.337 8.894 -12.289 1.00 79.62 209 SER A O 1
ATOM 1640 N N . VAL A 1 210 ? 20.845 8.900 -10.103 1.00 80.50 210 VAL A N 1
ATOM 1641 C CA . VAL A 1 210 ? 21.133 10.331 -9.894 1.00 80.50 210 VAL A CA 1
ATOM 1642 C C . VAL A 1 210 ? 22.634 10.607 -9.907 1.00 80.50 210 VAL A C 1
ATOM 1644 O O . VAL A 1 210 ? 23.068 11.603 -10.480 1.00 80.50 210 VAL A O 1
ATOM 1647 N N . PHE A 1 211 ? 23.431 9.734 -9.286 1.00 79.56 211 PHE A N 1
ATOM 1648 C CA . PHE A 1 211 ? 24.888 9.889 -9.227 1.00 79.56 211 PHE A CA 1
ATOM 1649 C C . PHE A 1 211 ? 25.565 9.669 -10.586 1.00 79.56 211 PHE A C 1
ATOM 1651 O O . PHE A 1 211 ? 26.633 10.222 -10.830 1.00 79.56 211 PHE A O 1
ATOM 1658 N N . GLU A 1 212 ? 24.935 8.902 -11.475 1.00 76.75 212 GLU A N 1
ATOM 1659 C CA . GLU A 1 212 ? 25.406 8.656 -12.844 1.00 76.75 212 GLU A CA 1
ATOM 1660 C C . GLU A 1 212 ? 25.081 9.814 -13.818 1.00 76.75 212 GLU A C 1
ATOM 1662 O O . GLU A 1 212 ? 25.622 9.871 -14.926 1.00 76.75 212 GLU A O 1
ATOM 1667 N N . GLY A 1 213 ? 24.244 10.779 -13.413 1.00 68.00 213 GLY A N 1
ATOM 1668 C CA . GLY A 1 213 ? 23.942 11.987 -14.189 1.00 68.00 213 GLY A CA 1
ATOM 1669 C C . GLY A 1 213 ? 23.362 11.690 -15.578 1.00 68.00 213 GLY A C 1
ATOM 1670 O O . GLY A 1 213 ? 22.495 10.834 -15.734 1.00 68.00 213 GLY A O 1
ATOM 1671 N N . ALA A 1 214 ? 23.849 12.386 -16.612 1.00 61.78 214 ALA A N 1
ATOM 1672 C CA . ALA A 1 214 ? 23.410 12.195 -18.003 1.00 61.78 214 ALA A CA 1
ATOM 1673 C C . ALA A 1 214 ? 23.770 10.813 -18.596 1.00 61.78 214 ALA A C 1
ATOM 1675 O O . ALA A 1 214 ? 23.305 10.476 -19.682 1.00 61.78 214 ALA A O 1
ATOM 1676 N N . HIS A 1 215 ? 24.583 10.016 -17.896 1.00 61.88 215 HIS A N 1
ATOM 1677 C CA . HIS A 1 215 ? 24.918 8.637 -18.259 1.00 61.88 215 HIS A CA 1
ATOM 1678 C C . HIS A 1 215 ? 24.138 7.601 -17.438 1.00 61.88 215 HIS A C 1
ATOM 1680 O O . HIS A 1 215 ? 24.434 6.410 -17.530 1.00 61.88 215 HIS A O 1
ATOM 1686 N N . GLY A 1 216 ? 23.160 8.041 -16.636 1.00 67.25 216 GLY A N 1
ATOM 1687 C CA . GLY A 1 216 ? 22.324 7.162 -15.831 1.00 67.25 216 GLY A CA 1
ATOM 1688 C C . GLY A 1 216 ? 21.646 6.088 -16.671 1.00 67.25 216 GLY A C 1
ATOM 1689 O O . GLY A 1 216 ? 21.068 6.369 -17.724 1.00 67.25 216 GLY A O 1
ATOM 1690 N N . HIS A 1 217 ? 21.715 4.841 -16.203 1.00 80.06 217 HIS A N 1
ATOM 1691 C CA . HIS A 1 217 ? 21.161 3.713 -16.949 1.00 80.06 217 HIS A CA 1
ATOM 1692 C C . HIS A 1 217 ? 19.644 3.858 -17.173 1.00 80.06 217 HIS A C 1
ATOM 1694 O O . HIS A 1 217 ? 18.850 3.932 -16.227 1.00 80.06 217 HIS A O 1
ATOM 1700 N N . ASN A 1 218 ? 19.216 3.859 -18.440 1.00 86.69 218 ASN A N 1
ATOM 1701 C CA . ASN A 1 218 ? 17.803 3.869 -18.797 1.00 86.69 218 ASN A CA 1
ATOM 1702 C C . ASN A 1 218 ? 17.207 2.454 -18.711 1.00 86.69 218 ASN A C 1
ATOM 1704 O O . ASN A 1 218 ? 17.138 1.714 -19.694 1.00 86.69 218 ASN A O 1
ATOM 1708 N N . TYR A 1 219 ? 16.692 2.089 -17.536 1.00 87.56 219 TYR A N 1
ATOM 1709 C CA . TYR A 1 219 ? 16.064 0.780 -17.302 1.00 87.56 219 TYR A CA 1
ATOM 1710 C C . TYR A 1 219 ? 14.881 0.465 -18.242 1.00 87.56 219 TYR A C 1
ATOM 1712 O O . TYR A 1 219 ? 14.466 -0.693 -18.353 1.00 87.56 219 TYR A O 1
ATOM 1720 N N . ARG A 1 220 ? 14.320 1.473 -18.931 1.00 91.31 220 ARG A N 1
ATOM 1721 C CA . ARG A 1 220 ? 13.231 1.306 -19.907 1.00 91.31 220 ARG A CA 1
ATOM 1722 C C . ARG A 1 220 ? 13.686 0.643 -21.209 1.00 91.31 220 ARG A C 1
ATOM 1724 O O . ARG A 1 220 ? 12.834 0.176 -21.964 1.00 91.31 220 ARG A O 1
ATOM 1731 N N . GLU A 1 221 ? 14.994 0.583 -21.445 1.00 91.88 221 GLU A N 1
ATOM 1732 C CA . GLU A 1 221 ? 15.621 -0.073 -22.599 1.00 91.88 221 GLU A CA 1
ATOM 1733 C C . GLU A 1 221 ? 16.113 -1.494 -22.281 1.00 91.88 221 GLU A C 1
ATOM 1735 O O . GLU A 1 221 ? 16.330 -2.276 -23.200 1.00 91.88 221 GLU A O 1
ATOM 1740 N N . THR A 1 222 ? 16.226 -1.868 -21.000 1.00 94.38 222 THR A N 1
ATOM 1741 C CA . THR A 1 222 ? 16.734 -3.187 -20.572 1.00 94.38 222 THR A CA 1
ATOM 1742 C C . THR A 1 222 ? 15.722 -3.963 -19.722 1.00 94.38 222 THR A C 1
ATOM 1744 O O . THR A 1 222 ? 15.118 -4.937 -20.169 1.00 94.38 222 THR A O 1
ATOM 1747 N N . VAL A 1 223 ? 15.467 -3.510 -18.493 1.00 95.56 223 VAL A N 1
ATOM 1748 C CA . VAL A 1 223 ? 14.638 -4.210 -17.503 1.00 95.56 223 VAL A CA 1
ATOM 1749 C C . VAL A 1 223 ? 13.168 -4.231 -17.924 1.00 95.56 223 VAL A C 1
ATOM 1751 O O . VAL A 1 223 ? 12.508 -5.260 -17.799 1.00 95.56 223 VAL A O 1
ATOM 1754 N N . ALA A 1 224 ? 12.644 -3.121 -18.451 1.00 95.69 224 ALA A N 1
ATOM 1755 C CA . ALA A 1 224 ? 11.253 -3.039 -18.901 1.00 95.69 224 ALA A CA 1
ATOM 1756 C C . ALA A 1 224 ? 10.929 -3.975 -20.088 1.00 95.69 224 ALA A C 1
ATOM 1758 O O . ALA A 1 224 ? 9.937 -4.704 -19.999 1.00 95.69 224 ALA A O 1
ATOM 1759 N N . PRO A 1 225 ? 11.699 -3.998 -21.201 1.00 96.12 225 PRO A N 1
ATOM 1760 C CA . PRO A 1 225 ? 11.460 -4.956 -22.280 1.00 96.12 225 PRO A CA 1
ATOM 1761 C C . PRO A 1 225 ? 11.638 -6.401 -21.824 1.00 96.12 225 PRO A C 1
ATOM 1763 O O . PRO A 1 225 ? 10.768 -7.215 -22.136 1.00 96.12 225 PRO A O 1
ATOM 1766 N N . TRP A 1 226 ? 12.652 -6.705 -21.003 1.00 97.06 226 TRP A N 1
ATOM 1767 C CA . TRP A 1 226 ? 12.778 -8.033 -20.398 1.00 97.06 226 TRP A CA 1
ATOM 1768 C C . TRP A 1 226 ? 11.527 -8.414 -19.596 1.00 97.06 226 TRP A C 1
ATOM 1770 O O . TRP A 1 226 ? 10.960 -9.481 -19.818 1.00 97.06 226 TRP A O 1
ATOM 1780 N N . PHE A 1 227 ? 11.028 -7.540 -18.718 1.00 96.81 227 PHE A N 1
ATOM 1781 C CA . PHE A 1 227 ? 9.851 -7.838 -17.898 1.00 96.81 227 PHE A CA 1
ATOM 1782 C C . PHE A 1 227 ? 8.611 -8.116 -18.758 1.00 96.81 227 PHE A C 1
ATOM 1784 O O . PHE A 1 227 ? 7.885 -9.078 -18.514 1.00 96.81 227 PHE A O 1
ATOM 1791 N N . ARG A 1 228 ? 8.391 -7.316 -19.809 1.00 96.31 228 ARG A N 1
ATOM 1792 C CA . ARG A 1 228 ? 7.285 -7.516 -20.760 1.00 96.31 228 ARG A CA 1
ATOM 1793 C C . ARG A 1 228 ? 7.412 -8.827 -21.535 1.00 96.31 228 ARG A C 1
ATOM 1795 O O . ARG A 1 228 ? 6.406 -9.497 -21.757 1.00 96.31 228 ARG A O 1
ATOM 1802 N N . SER A 1 229 ? 8.634 -9.211 -21.898 1.00 96.88 229 SER A N 1
ATOM 1803 C CA . SER A 1 229 ? 8.922 -10.436 -22.651 1.00 96.88 229 SER A CA 1
ATOM 1804 C C . SER A 1 229 ? 8.518 -11.724 -21.905 1.00 96.88 229 SER A C 1
ATOM 1806 O O . SER A 1 229 ? 8.167 -12.729 -22.527 1.00 96.88 229 SER A O 1
ATOM 1808 N N . LEU A 1 230 ? 8.448 -11.676 -20.566 1.00 95.75 230 LEU A N 1
ATOM 1809 C CA . LEU A 1 230 ? 7.975 -12.791 -19.738 1.00 95.75 230 LEU A CA 1
ATOM 1810 C C . LEU A 1 230 ? 6.499 -13.129 -19.993 1.00 95.75 230 LEU A C 1
ATOM 1812 O O . LEU A 1 230 ? 6.130 -14.299 -19.969 1.00 95.75 230 LEU A O 1
ATOM 1816 N N . PHE A 1 231 ? 5.653 -12.132 -20.274 1.00 94.69 231 PHE A N 1
ATOM 1817 C CA . PHE A 1 231 ? 4.213 -12.342 -20.488 1.00 94.69 231 PHE A CA 1
ATOM 1818 C C . PHE A 1 231 ? 3.885 -12.961 -21.848 1.00 94.69 231 PHE A C 1
ATOM 1820 O O . PHE A 1 231 ? 2.826 -13.564 -22.002 1.00 94.69 231 PHE A O 1
ATOM 1827 N N . ILE A 1 232 ? 4.793 -12.838 -22.818 1.00 95.31 232 ILE A N 1
ATOM 1828 C CA . ILE A 1 232 ? 4.701 -13.505 -24.125 1.00 95.31 232 ILE A CA 1
ATOM 1829 C C . ILE A 1 232 ? 5.509 -14.810 -24.169 1.00 95.31 232 ILE A C 1
ATOM 1831 O O . ILE A 1 232 ? 5.644 -15.410 -25.231 1.00 95.31 232 ILE A O 1
ATOM 1835 N N . LEU A 1 233 ? 6.038 -15.251 -23.018 1.00 96.56 233 LEU A N 1
ATOM 1836 C CA . LEU A 1 233 ? 6.809 -16.486 -22.852 1.00 96.56 233 LEU A CA 1
ATOM 1837 C C . LEU A 1 233 ? 8.063 -16.567 -23.745 1.00 96.56 233 LEU A C 1
ATOM 1839 O O . LEU A 1 233 ? 8.501 -17.657 -24.109 1.00 96.56 233 LEU A O 1
ATOM 1843 N N . GLN A 1 234 ? 8.664 -15.419 -24.069 1.00 96.88 234 GLN A N 1
ATOM 1844 C CA . GLN A 1 234 ? 9.912 -15.313 -24.831 1.00 96.88 234 GLN A CA 1
ATOM 1845 C C . GLN A 1 234 ? 10.887 -14.381 -24.100 1.00 96.88 234 GLN A C 1
ATOM 1847 O O . GLN A 1 234 ? 11.026 -13.227 -24.493 1.00 96.88 234 GLN A O 1
ATOM 1852 N N . PRO A 1 235 ? 11.525 -14.839 -23.007 1.00 95.62 235 PRO A N 1
ATOM 1853 C CA . PRO A 1 235 ? 12.371 -13.987 -22.178 1.00 95.62 235 PRO A CA 1
ATOM 1854 C C . PRO A 1 235 ? 13.555 -13.403 -22.964 1.00 95.62 235 PRO A C 1
ATOM 1856 O O . PRO A 1 235 ? 14.400 -14.145 -23.463 1.00 95.62 235 PRO A O 1
ATOM 1859 N N . ASP A 1 236 ? 13.661 -12.075 -23.010 1.00 96.94 236 ASP A N 1
ATOM 1860 C CA . ASP A 1 236 ? 14.786 -11.357 -23.620 1.00 96.94 236 ASP A CA 1
ATOM 1861 C C . ASP A 1 236 ? 15.986 -11.299 -22.660 1.00 96.94 236 ASP A C 1
ATOM 1863 O O . ASP A 1 236 ? 16.187 -10.348 -21.899 1.00 96.94 236 ASP A O 1
ATOM 1867 N N . ILE A 1 237 ? 16.780 -12.369 -22.664 1.00 96.38 237 ILE A N 1
ATOM 1868 C CA . ILE A 1 237 ? 17.949 -12.516 -21.788 1.00 96.38 237 ILE A CA 1
ATOM 1869 C C . ILE A 1 237 ? 19.000 -11.435 -22.081 1.00 96.38 237 ILE A C 1
ATOM 1871 O O . ILE A 1 237 ? 19.657 -10.966 -21.152 1.00 96.38 237 ILE A O 1
ATOM 1875 N N . ALA A 1 238 ? 19.138 -11.012 -23.342 1.00 96.94 238 ALA A N 1
ATOM 1876 C CA . ALA A 1 238 ? 20.109 -9.999 -23.743 1.00 96.94 238 ALA A CA 1
ATOM 1877 C C . ALA A 1 238 ? 19.775 -8.635 -23.125 1.00 96.94 238 ALA A C 1
ATOM 1879 O O . ALA A 1 238 ? 20.663 -7.981 -22.575 1.00 96.94 238 ALA A O 1
ATOM 1880 N N . ALA A 1 239 ? 18.493 -8.252 -23.122 1.00 95.94 239 ALA A N 1
ATOM 1881 C CA . ALA A 1 239 ? 18.041 -7.028 -22.470 1.00 95.94 239 ALA A CA 1
ATOM 1882 C C . ALA A 1 239 ? 18.356 -7.027 -20.966 1.00 95.94 239 ALA A C 1
ATOM 1884 O O . ALA A 1 239 ? 18.890 -6.043 -20.458 1.00 95.94 239 ALA A O 1
ATOM 1885 N N . MET A 1 240 ? 18.103 -8.127 -20.246 1.00 96.38 240 MET A N 1
ATOM 1886 C CA . MET A 1 240 ? 18.464 -8.208 -18.823 1.00 96.38 240 MET A CA 1
ATOM 1887 C C . MET A 1 240 ? 19.982 -8.231 -18.606 1.00 96.38 240 MET A C 1
ATOM 1889 O O . MET A 1 240 ? 20.473 -7.575 -17.691 1.00 96.38 240 MET A O 1
ATOM 1893 N N . ALA A 1 241 ? 20.747 -8.931 -19.448 1.00 96.00 241 ALA A N 1
ATOM 1894 C CA . ALA A 1 241 ? 22.206 -8.994 -19.341 1.00 96.00 241 ALA A CA 1
ATOM 1895 C C . ALA A 1 241 ? 22.877 -7.618 -19.499 1.00 96.00 241 ALA A C 1
ATOM 1897 O O . ALA A 1 241 ? 23.892 -7.362 -18.858 1.00 96.00 241 ALA A O 1
ATOM 1898 N N . ALA A 1 242 ? 22.287 -6.722 -20.296 1.00 94.44 242 ALA A N 1
ATOM 1899 C CA . ALA A 1 242 ? 22.752 -5.348 -20.477 1.00 94.44 242 ALA A CA 1
ATOM 1900 C C . ALA A 1 242 ? 22.408 -4.406 -19.302 1.00 94.44 242 ALA A C 1
ATOM 1902 O O . ALA A 1 242 ? 22.856 -3.258 -19.281 1.00 94.44 242 ALA A O 1
ATOM 1903 N N . ALA A 1 243 ? 21.593 -4.845 -18.337 1.00 93.06 243 ALA A N 1
ATOM 1904 C CA . ALA A 1 243 ? 21.271 -4.045 -17.160 1.00 93.06 243 ALA A CA 1
ATOM 1905 C C . ALA A 1 243 ? 22.432 -4.044 -16.136 1.00 93.06 243 ALA A C 1
ATOM 1907 O O . ALA A 1 243 ? 23.130 -5.049 -15.992 1.00 93.06 243 ALA A O 1
ATOM 1908 N N . PRO A 1 244 ? 22.624 -2.955 -15.370 1.00 91.94 244 PRO A N 1
ATOM 1909 C CA . PRO A 1 244 ? 23.600 -2.907 -14.292 1.00 91.94 244 PRO A CA 1
ATOM 1910 C C . PRO A 1 244 ? 23.284 -3.916 -13.188 1.00 91.94 244 PRO A C 1
ATOM 1912 O O . PRO A 1 244 ? 22.126 -4.240 -12.913 1.00 91.94 244 PRO A O 1
ATOM 1915 N N . PHE A 1 245 ? 24.322 -4.328 -12.465 1.00 92.06 245 PHE A N 1
ATOM 1916 C CA . PHE A 1 245 ? 24.214 -5.325 -11.399 1.00 92.06 245 PHE A CA 1
ATOM 1917 C C . PHE A 1 245 ? 23.204 -4.956 -10.293 1.00 92.06 245 PHE A C 1
ATOM 1919 O O . PHE A 1 245 ? 22.532 -5.825 -9.735 1.00 92.06 245 PHE A O 1
ATOM 1926 N N . SER A 1 246 ? 23.036 -3.662 -9.998 1.00 92.81 246 SER A N 1
ATOM 1927 C CA . SER A 1 246 ? 22.037 -3.174 -9.037 1.00 92.81 246 SER A CA 1
ATOM 1928 C C . SER A 1 246 ? 20.603 -3.544 -9.448 1.00 92.81 246 SER A C 1
ATOM 1930 O O . SER A 1 246 ? 19.812 -3.974 -8.603 1.00 92.81 246 SER A O 1
ATOM 1932 N N . PHE A 1 247 ? 20.287 -3.464 -10.744 1.00 93.88 247 PHE A N 1
ATOM 1933 C CA . PHE A 1 247 ? 18.997 -3.873 -11.295 1.00 93.88 247 PHE A CA 1
ATOM 1934 C C . PHE A 1 247 ? 18.826 -5.393 -11.305 1.00 93.88 247 PHE A C 1
ATOM 1936 O O . PHE A 1 247 ? 17.712 -5.859 -11.063 1.00 93.88 247 PHE A O 1
ATOM 1943 N N . HIS A 1 248 ? 19.895 -6.175 -11.505 1.00 95.56 248 HIS A N 1
ATOM 1944 C CA . HIS A 1 248 ? 19.837 -7.641 -11.383 1.00 95.56 248 HIS A CA 1
ATOM 1945 C C . HIS A 1 248 ? 19.408 -8.065 -9.981 1.00 95.56 248 HIS A C 1
ATOM 1947 O O . HIS A 1 248 ? 18.455 -8.831 -9.835 1.00 95.56 248 HIS A O 1
ATOM 1953 N N . ILE A 1 249 ? 20.061 -7.528 -8.943 1.00 97.31 249 ILE A N 1
ATOM 1954 C CA . ILE A 1 249 ? 19.733 -7.867 -7.552 1.00 97.31 249 ILE A CA 1
ATOM 1955 C C . ILE A 1 249 ? 18.319 -7.394 -7.199 1.00 97.31 249 ILE A C 1
ATOM 1957 O O . ILE A 1 249 ? 17.546 -8.166 -6.628 1.00 97.31 249 ILE A O 1
ATOM 1961 N N . HIS A 1 250 ? 17.953 -6.152 -7.538 1.00 96.50 250 HIS A N 1
ATOM 1962 C CA . HIS A 1 250 ? 16.608 -5.646 -7.255 1.00 96.50 250 HIS A CA 1
ATOM 1963 C C . HIS A 1 250 ? 15.528 -6.508 -7.922 1.00 96.50 250 HIS A C 1
ATOM 1965 O O . HIS A 1 250 ? 14.572 -6.921 -7.263 1.00 96.50 250 HIS A O 1
ATOM 1971 N N . THR A 1 251 ? 15.719 -6.850 -9.199 1.00 96.50 251 THR A N 1
ATOM 1972 C CA . THR A 1 251 ? 14.792 -7.694 -9.962 1.00 96.50 251 THR A CA 1
ATOM 1973 C C . THR A 1 251 ? 14.700 -9.100 -9.377 1.00 96.50 251 THR A C 1
ATOM 1975 O O . THR A 1 251 ? 13.597 -9.618 -9.219 1.00 96.50 251 THR A O 1
ATOM 1978 N N . LEU A 1 252 ? 15.826 -9.707 -8.991 1.00 97.56 252 LEU A N 1
ATOM 1979 C CA . LEU A 1 252 ? 15.854 -11.026 -8.355 1.00 97.56 252 LEU A CA 1
ATOM 1980 C C . LEU A 1 252 ? 15.048 -11.038 -7.048 1.00 97.56 252 LEU A C 1
ATOM 1982 O O . LEU A 1 252 ? 14.215 -11.920 -6.837 1.00 97.56 252 LEU A O 1
ATOM 1986 N N . VAL A 1 253 ? 15.257 -10.041 -6.184 1.00 98.06 253 VAL A N 1
ATOM 1987 C CA . VAL A 1 253 ? 14.510 -9.910 -4.924 1.00 98.06 253 VAL A CA 1
ATOM 1988 C C . VAL A 1 253 ? 13.030 -9.611 -5.185 1.00 98.06 253 VAL A C 1
ATOM 1990 O O . VAL A 1 253 ? 12.168 -10.152 -4.493 1.00 98.06 253 VAL A O 1
ATOM 1993 N N . GLY A 1 254 ? 12.714 -8.816 -6.210 1.00 95.75 254 GLY A N 1
ATOM 1994 C CA . GLY A 1 254 ? 11.345 -8.584 -6.670 1.00 95.75 254 GLY A CA 1
ATOM 1995 C C . GLY A 1 254 ? 10.653 -9.873 -7.121 1.00 95.75 254 GLY A C 1
ATOM 1996 O O . GLY A 1 254 ? 9.548 -10.170 -6.671 1.00 95.75 254 GLY A O 1
ATOM 1997 N N . MET A 1 255 ? 11.317 -10.697 -7.932 1.00 95.94 255 MET A N 1
ATOM 1998 C CA . MET A 1 255 ? 10.784 -11.995 -8.364 1.00 95.94 255 MET A CA 1
ATOM 1999 C C . MET A 1 255 ? 10.619 -12.973 -7.197 1.00 95.94 255 MET A C 1
ATOM 2001 O O . MET A 1 255 ? 9.626 -13.705 -7.129 1.00 95.94 255 MET A O 1
ATOM 2005 N N . LEU A 1 256 ? 11.534 -12.945 -6.224 1.00 97.06 256 LEU A N 1
ATOM 2006 C CA . LEU A 1 256 ? 11.380 -13.699 -4.982 1.00 97.06 256 LEU A CA 1
ATOM 2007 C C . LEU A 1 256 ? 10.143 -13.234 -4.200 1.00 97.06 256 LEU A C 1
ATOM 2009 O O . LEU A 1 256 ? 9.390 -14.077 -3.712 1.00 97.06 256 LEU A O 1
ATOM 2013 N N . LEU A 1 257 ? 9.889 -11.921 -4.123 1.00 95.25 257 LEU A N 1
ATOM 2014 C CA . LEU A 1 257 ? 8.689 -11.364 -3.493 1.00 95.25 257 LEU A CA 1
ATOM 2015 C C . LEU A 1 257 ? 7.408 -11.881 -4.164 1.00 95.25 257 LEU A C 1
ATOM 2017 O O . LEU A 1 257 ? 6.494 -12.306 -3.459 1.00 95.25 257 LEU A O 1
ATOM 2021 N N . PHE A 1 258 ? 7.355 -11.906 -5.501 1.00 93.38 258 PHE A N 1
ATOM 2022 C CA . PHE A 1 258 ? 6.236 -12.496 -6.251 1.00 93.38 258 PHE A CA 1
ATOM 2023 C C . PHE A 1 258 ? 6.073 -13.995 -5.974 1.00 93.38 258 PHE A C 1
ATOM 2025 O O . PHE A 1 258 ? 4.955 -14.461 -5.765 1.00 93.38 258 PHE A O 1
ATOM 2032 N N . THR A 1 259 ? 7.180 -14.736 -5.895 1.00 95.75 259 THR A N 1
ATOM 2033 C CA . THR A 1 259 ? 7.178 -16.181 -5.612 1.00 95.75 259 THR A CA 1
ATOM 2034 C C . THR A 1 259 ? 6.600 -16.493 -4.228 1.00 95.75 259 THR A C 1
ATOM 2036 O O . THR A 1 259 ? 5.806 -17.421 -4.081 1.00 95.75 259 THR A O 1
ATOM 2039 N N . ILE A 1 260 ? 6.948 -15.709 -3.200 1.00 94.88 260 ILE A N 1
ATOM 2040 C CA . ILE A 1 260 ? 6.431 -15.915 -1.834 1.00 94.88 260 ILE A CA 1
ATOM 2041 C C . ILE A 1 260 ? 5.047 -15.288 -1.612 1.00 94.88 260 ILE A C 1
ATOM 2043 O O . ILE A 1 260 ? 4.394 -15.575 -0.607 1.00 94.88 260 ILE A O 1
ATOM 2047 N N . TRP A 1 261 ? 4.585 -14.428 -2.524 1.00 93.38 261 TRP A N 1
ATOM 2048 C CA . TRP A 1 261 ? 3.345 -13.665 -2.389 1.00 93.38 261 TRP A CA 1
ATOM 2049 C C . TRP A 1 261 ? 2.130 -14.519 -1.993 1.00 93.38 261 TRP A C 1
ATOM 2051 O O . TRP A 1 261 ? 1.517 -14.189 -0.971 1.00 93.38 261 TRP A O 1
ATOM 2061 N N . PRO A 1 262 ? 1.770 -15.613 -2.704 1.00 92.88 262 PRO A N 1
ATOM 2062 C CA . PRO A 1 262 ? 0.558 -16.378 -2.390 1.00 92.88 262 PRO A CA 1
ATOM 2063 C C . PRO A 1 262 ? 0.632 -17.100 -1.039 1.00 92.88 262 PRO A C 1
ATOM 2065 O O . PRO A 1 262 ? -0.396 -17.480 -0.485 1.00 92.88 262 PRO A O 1
ATOM 2068 N N . PHE A 1 263 ? 1.834 -17.263 -0.485 1.00 93.44 263 PHE A N 1
ATOM 2069 C CA . PHE A 1 263 ? 2.067 -17.964 0.774 1.00 93.44 263 PHE A CA 1
ATOM 2070 C C . PHE A 1 263 ? 2.213 -17.017 1.964 1.00 93.44 263 PHE A C 1
ATOM 2072 O O . PHE A 1 263 ? 2.349 -17.480 3.093 1.00 93.44 263 PHE A O 1
ATOM 2079 N N . THR A 1 264 ? 2.191 -15.700 1.750 1.00 92.12 264 THR A N 1
ATOM 2080 C CA . THR A 1 264 ? 2.398 -14.683 2.793 1.00 92.12 264 THR A CA 1
ATOM 2081 C C . THR A 1 264 ? 1.148 -13.830 2.992 1.00 92.12 264 THR A C 1
ATOM 2083 O O . THR A 1 264 ? 0.192 -13.883 2.217 1.00 92.12 264 THR A O 1
ATOM 2086 N N . ARG A 1 265 ? 1.151 -12.969 4.020 1.00 84.50 265 ARG A N 1
ATOM 2087 C CA . ARG A 1 265 ? 0.056 -12.006 4.242 1.00 84.50 265 ARG A CA 1
ATOM 2088 C C . ARG A 1 265 ? -0.097 -10.976 3.114 1.00 84.50 265 ARG A C 1
ATOM 2090 O O . ARG A 1 265 ? -1.088 -10.249 3.106 1.00 84.50 265 ARG A O 1
ATOM 2097 N N . LEU A 1 266 ? 0.831 -10.921 2.151 1.00 85.31 266 LEU A N 1
ATOM 2098 C CA . LEU A 1 266 ? 0.701 -10.084 0.954 1.00 85.31 266 LEU A CA 1
ATOM 2099 C C . LEU A 1 266 ? -0.485 -10.500 0.076 1.00 85.31 266 LEU A C 1
ATOM 2101 O O . LEU A 1 266 ? -1.009 -9.665 -0.660 1.00 85.31 266 LEU A O 1
ATOM 2105 N N . VAL A 1 267 ? -0.979 -11.741 0.199 1.00 87.62 267 VAL A N 1
ATOM 2106 C CA . VAL A 1 267 ? -2.174 -12.221 -0.517 1.00 87.62 267 VAL A CA 1
ATOM 2107 C C . VAL A 1 267 ? -3.392 -11.304 -0.336 1.00 87.62 267 VAL A C 1
ATOM 2109 O O . VAL A 1 267 ? -4.225 -11.197 -1.234 1.00 87.62 267 VAL A O 1
ATOM 2112 N N . HIS A 1 268 ? -3.467 -10.558 0.773 1.00 78.81 268 HIS A N 1
ATOM 2113 C CA . HIS A 1 268 ? -4.536 -9.588 1.016 1.00 78.81 268 HIS A CA 1
ATOM 2114 C C . HIS A 1 268 ? -4.634 -8.487 -0.050 1.00 78.81 268 HIS A C 1
ATOM 2116 O O . HIS A 1 268 ? -5.719 -7.935 -0.241 1.00 78.81 268 HIS A O 1
ATOM 2122 N N . ALA A 1 269 ? -3.558 -8.198 -0.788 1.00 78.31 269 ALA A N 1
ATOM 2123 C CA . ALA A 1 269 ? -3.598 -7.274 -1.919 1.00 78.31 269 ALA A CA 1
ATOM 2124 C C . ALA A 1 269 ? -4.609 -7.706 -3.003 1.00 78.31 269 ALA A C 1
ATOM 2126 O O . ALA A 1 269 ? -5.287 -6.853 -3.570 1.00 78.31 269 ALA A O 1
ATOM 2127 N N . PHE A 1 270 ? -4.790 -9.016 -3.227 1.00 74.75 270 PHE A N 1
ATOM 2128 C CA . PHE A 1 270 ? -5.778 -9.550 -4.178 1.00 74.75 270 PHE A CA 1
ATOM 2129 C C . PHE A 1 270 ? -7.218 -9.485 -3.659 1.00 74.75 270 PHE A C 1
ATOM 2131 O O . PHE A 1 270 ? -8.165 -9.576 -4.432 1.00 74.75 270 PHE A O 1
ATOM 2138 N N . THR A 1 271 ? -7.398 -9.296 -2.351 1.00 73.75 271 THR A N 1
ATOM 2139 C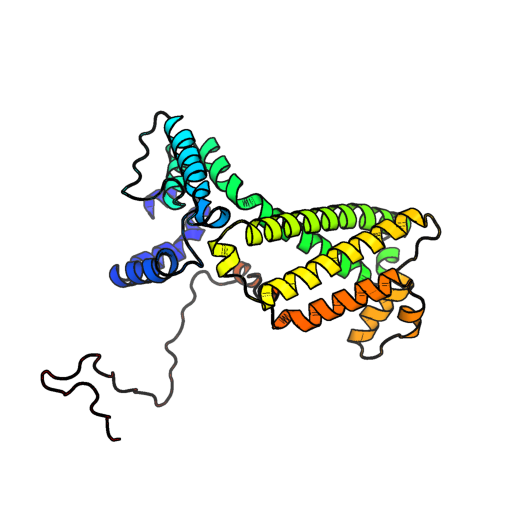 CA . THR A 1 271 ? -8.720 -9.155 -1.722 1.00 73.75 271 THR A CA 1
ATOM 2140 C C . THR A 1 271 ? -9.174 -7.699 -1.610 1.00 73.75 271 THR A C 1
ATOM 2142 O O . THR A 1 271 ? -10.143 -7.414 -0.906 1.00 73.75 271 THR A O 1
ATOM 2145 N N . ALA A 1 272 ? -8.491 -6.767 -2.292 1.00 71.75 272 ALA A N 1
ATOM 2146 C CA . ALA A 1 272 ? -8.905 -5.371 -2.357 1.00 71.75 272 ALA A CA 1
ATOM 2147 C C . ALA A 1 272 ? -10.384 -5.292 -2.794 1.00 71.75 272 ALA A C 1
ATOM 2149 O O . ALA A 1 272 ? -10.739 -5.802 -3.861 1.00 71.75 272 ALA A O 1
ATOM 2150 N N . PRO A 1 273 ? -11.276 -4.682 -1.991 1.00 71.75 273 PRO A N 1
ATOM 2151 C CA . PRO A 1 273 ? -12.717 -4.792 -2.192 1.00 71.75 273 PRO A CA 1
ATOM 2152 C C . PRO A 1 273 ? -13.220 -3.835 -3.286 1.00 71.75 273 PRO A C 1
ATOM 2154 O O . PRO A 1 273 ? -14.173 -3.092 -3.076 1.00 71.75 273 PRO A O 1
ATOM 2157 N N . LEU A 1 274 ? -12.604 -3.842 -4.474 1.00 71.19 274 LEU A N 1
ATOM 2158 C CA . LEU A 1 274 ? -13.008 -2.997 -5.605 1.00 71.19 274 LEU A CA 1
ATOM 2159 C C . LEU A 1 274 ? -14.454 -3.285 -6.026 1.00 71.19 274 LEU A C 1
ATOM 2161 O O . LEU A 1 274 ? -15.223 -2.366 -6.286 1.00 71.19 274 LEU A O 1
ATOM 2165 N N . HIS A 1 275 ? -14.856 -4.560 -5.984 1.00 68.06 275 HIS A N 1
ATOM 2166 C CA . HIS A 1 275 ? -16.226 -4.981 -6.273 1.00 68.06 275 HIS A CA 1
ATOM 2167 C C . HIS A 1 275 ? -17.254 -4.392 -5.296 1.00 68.06 275 HIS A C 1
ATOM 2169 O O . HIS A 1 275 ? -18.423 -4.292 -5.645 1.00 68.06 275 HIS A O 1
ATOM 2175 N N . TYR A 1 276 ? -16.847 -3.974 -4.089 1.00 64.31 276 TYR A N 1
ATOM 2176 C CA . TYR A 1 276 ? -17.751 -3.366 -3.111 1.00 64.31 276 TYR A CA 1
ATOM 2177 C C . TYR A 1 276 ? -18.329 -2.036 -3.607 1.00 64.31 276 TYR A C 1
ATOM 2179 O O . TYR A 1 276 ? -19.440 -1.684 -3.226 1.00 64.31 276 TYR A O 1
ATOM 2187 N N . LEU A 1 277 ? -17.622 -1.335 -4.503 1.00 61.59 277 LEU A N 1
ATOM 2188 C CA . LEU A 1 277 ? -18.129 -0.125 -5.159 1.00 61.59 277 LEU A CA 1
ATOM 2189 C C . LEU A 1 277 ? -19.372 -0.402 -6.018 1.00 61.59 277 LEU A C 1
ATOM 2191 O O . LEU A 1 277 ? -20.201 0.486 -6.187 1.00 61.59 277 LEU A O 1
ATOM 2195 N N . PHE A 1 278 ? -19.513 -1.632 -6.518 1.00 76.56 278 PHE A N 1
ATOM 2196 C CA . PHE A 1 278 ? -20.596 -2.060 -7.410 1.00 76.56 278 PHE A CA 1
ATOM 2197 C C . PHE A 1 278 ? -21.502 -3.128 -6.783 1.00 76.56 278 PHE A C 1
ATOM 2199 O O . PHE A 1 278 ? -22.464 -3.582 -7.400 1.00 76.56 278 PHE A O 1
ATOM 2206 N N . ARG A 1 279 ? -21.194 -3.569 -5.558 1.00 58.72 279 ARG A N 1
ATOM 2207 C CA . ARG A 1 279 ? -21.914 -4.646 -4.883 1.00 58.72 279 ARG A CA 1
ATOM 2208 C C . ARG A 1 279 ? -23.296 -4.144 -4.450 1.00 58.72 279 ARG A C 1
ATOM 2210 O O . ARG A 1 279 ? -23.366 -3.136 -3.745 1.00 58.72 279 ARG A O 1
ATOM 2217 N N . PRO A 1 280 ? -24.385 -4.875 -4.755 1.00 51.69 280 PRO A N 1
ATOM 2218 C CA . PRO A 1 280 ? -25.694 -4.589 -4.185 1.00 51.69 280 PRO A CA 1
ATOM 2219 C C . PRO A 1 280 ? -25.620 -4.534 -2.655 1.00 51.69 280 PRO A C 1
ATOM 2221 O O . PRO A 1 280 ? -24.989 -5.384 -2.014 1.00 51.69 280 PRO A O 1
ATOM 2224 N N . TYR A 1 281 ? -26.267 -3.530 -2.059 1.00 59.75 281 TYR A N 1
ATOM 2225 C CA . TYR A 1 281 ? -26.238 -3.328 -0.607 1.00 59.75 281 TYR A CA 1
ATOM 2226 C C . TYR A 1 281 ? -26.730 -4.558 0.161 1.00 59.75 281 TYR A C 1
ATOM 2228 O O . TYR A 1 281 ? -26.199 -4.892 1.221 1.00 59.75 281 TYR A O 1
ATOM 2236 N N . ILE A 1 282 ? -27.710 -5.260 -0.406 1.00 54.47 282 ILE A N 1
ATOM 2237 C CA . ILE A 1 282 ? -28.309 -6.455 0.174 1.00 54.47 282 ILE A CA 1
ATOM 2238 C C . ILE A 1 282 ? -27.861 -7.664 -0.646 1.00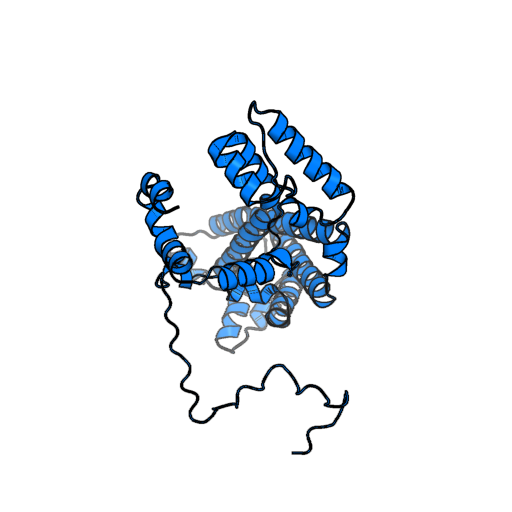 54.47 282 ILE A C 1
ATOM 2240 O O . ILE A 1 282 ? -28.130 -7.747 -1.841 1.00 54.47 282 ILE A O 1
ATOM 2244 N N . VAL A 1 283 ? -27.181 -8.608 0.008 1.00 52.66 283 VAL A N 1
ATOM 2245 C CA . VAL A 1 283 ? -26.837 -9.906 -0.583 1.00 52.66 283 VAL A CA 1
ATOM 2246 C C . VAL A 1 283 ? -27.715 -10.965 0.051 1.00 52.66 283 VAL A C 1
ATOM 2248 O O . VAL A 1 283 ? -27.558 -11.296 1.226 1.00 52.66 283 VAL A O 1
ATOM 2251 N N . TYR A 1 284 ? -28.642 -11.487 -0.743 1.00 52.75 284 TYR A N 1
ATOM 2252 C CA . TYR A 1 284 ? -29.409 -12.674 -0.405 1.00 52.75 284 TYR A CA 1
ATOM 2253 C C . TYR A 1 284 ? -28.557 -13.901 -0.726 1.00 52.75 284 TYR A C 1
ATOM 2255 O O . TYR A 1 284 ? -27.985 -13.998 -1.809 1.00 52.75 284 TYR A O 1
ATOM 2263 N N . ARG A 1 285 ? -28.448 -14.829 0.224 1.00 59.84 285 ARG A N 1
ATOM 2264 C CA . ARG A 1 285 ? -27.881 -16.156 -0.020 1.00 59.84 285 ARG A CA 1
ATOM 2265 C C . ARG A 1 285 ? -29.024 -17.150 0.041 1.00 59.84 285 ARG A C 1
ATOM 2267 O O . ARG A 1 285 ? -29.705 -17.239 1.062 1.00 59.84 285 ARG A O 1
ATOM 2274 N N . THR A 1 286 ? -29.258 -17.851 -1.057 1.00 59.91 286 THR A N 1
ATOM 2275 C CA . THR A 1 286 ? -30.156 -19.000 -1.068 1.00 59.91 286 THR A CA 1
ATOM 2276 C C . THR A 1 286 ? -29.578 -20.087 -0.173 1.00 59.91 286 THR A C 1
ATOM 2278 O O . THR A 1 286 ? -28.364 -20.204 -0.017 1.00 59.91 286 THR A O 1
ATOM 2281 N N . ARG A 1 287 ? -30.451 -20.876 0.450 1.00 61.91 287 ARG A N 1
ATOM 2282 C CA . ARG A 1 287 ? -30.029 -22.078 1.165 1.00 61.91 287 ARG A CA 1
ATOM 2283 C C . ARG A 1 287 ? -29.439 -23.029 0.126 1.00 61.91 287 ARG A C 1
ATOM 2285 O O . ARG A 1 287 ? -30.113 -23.287 -0.871 1.00 61.91 287 ARG A O 1
ATOM 2292 N N . ASP A 1 288 ? -28.219 -23.515 0.339 1.00 58.84 288 ASP A N 1
ATOM 2293 C CA . ASP A 1 288 ? -27.644 -24.545 -0.524 1.00 58.84 288 ASP A CA 1
ATOM 2294 C C . ASP A 1 288 ? -28.614 -25.731 -0.536 1.00 58.84 288 ASP A C 1
ATOM 2296 O O . ASP A 1 288 ? -28.833 -26.381 0.491 1.00 58.84 288 ASP A O 1
ATOM 2300 N N . GLN A 1 289 ? -29.247 -25.991 -1.680 1.00 54.34 289 GLN A N 1
ATOM 2301 C CA . GLN A 1 289 ? -29.905 -27.268 -1.906 1.00 54.34 289 GLN A CA 1
ATOM 2302 C C . GLN A 1 289 ? -28.783 -28.278 -2.103 1.00 54.34 289 GLN A C 1
ATOM 2304 O O . GLN A 1 289 ? -28.396 -28.554 -3.229 1.00 54.34 289 GLN A O 1
ATOM 2309 N N . VAL A 1 290 ? -28.199 -28.777 -1.013 1.00 53.47 290 VAL A N 1
ATOM 2310 C CA . VAL A 1 290 ? -27.390 -29.994 -1.079 1.00 53.47 290 VAL A CA 1
ATOM 2311 C C . VAL A 1 290 ? -28.382 -31.125 -1.343 1.00 53.47 290 VAL A C 1
ATOM 2313 O O . VAL A 1 290 ? -29.148 -31.458 -0.430 1.00 53.47 290 VAL A O 1
ATOM 2316 N N . PRO A 1 291 ? -28.426 -31.719 -2.548 1.00 48.81 291 PRO A N 1
ATOM 2317 C CA . PRO A 1 291 ? -29.279 -32.867 -2.786 1.00 48.81 291 PRO A CA 1
ATOM 2318 C C . PRO A 1 291 ? -28.667 -34.022 -1.984 1.00 48.81 291 PRO A C 1
ATOM 2320 O O . PRO A 1 291 ? -27.611 -34.538 -2.337 1.00 48.81 291 PRO A O 1
ATOM 2323 N N . GLY A 1 292 ? -29.277 -34.370 -0.847 1.00 53.81 292 GLY A N 1
ATOM 2324 C CA . GLY A 1 292 ? -28.965 -35.610 -0.124 1.00 53.81 292 GLY A CA 1
ATOM 2325 C C . GLY A 1 292 ? -28.341 -35.510 1.272 1.00 53.81 292 GLY A C 1
ATOM 2326 O O . GLY A 1 292 ? -28.007 -36.550 1.829 1.00 53.81 292 GLY A O 1
ATOM 2327 N N . ALA A 1 293 ? -28.214 -34.338 1.899 1.00 46.47 293 ALA A N 1
ATOM 2328 C CA . ALA A 1 293 ? -27.711 -34.263 3.277 1.00 46.47 293 ALA A CA 1
ATOM 2329 C C . ALA A 1 293 ? -28.762 -33.736 4.262 1.00 46.47 293 ALA A C 1
ATOM 2331 O O . ALA A 1 293 ? -28.590 -32.683 4.876 1.00 46.47 293 ALA A O 1
ATOM 2332 N N . ILE A 1 294 ? -29.806 -34.532 4.514 1.00 52.72 294 ILE A N 1
ATOM 2333 C CA . ILE A 1 294 ? -30.386 -34.564 5.863 1.00 52.72 294 ILE A CA 1
ATOM 2334 C C . ILE A 1 294 ? -29.302 -35.195 6.743 1.00 52.72 294 ILE A C 1
ATOM 2336 O O . ILE A 1 294 ? -29.307 -36.393 7.005 1.00 52.72 294 ILE A O 1
ATOM 2340 N N . ARG A 1 295 ? -28.303 -34.408 7.163 1.00 52.59 295 ARG A N 1
ATOM 2341 C CA . ARG A 1 295 ? -27.538 -34.798 8.346 1.00 52.59 295 ARG A CA 1
ATOM 2342 C C . ARG A 1 295 ? -28.558 -34.786 9.483 1.00 52.59 295 ARG A C 1
ATOM 2344 O O . ARG A 1 295 ? -29.111 -33.713 9.739 1.00 52.59 295 ARG A O 1
ATOM 2351 N N . PRO A 1 296 ? -28.850 -35.928 10.133 1.00 51.16 296 PRO A N 1
ATOM 2352 C CA . PRO A 1 296 ? -29.706 -35.909 11.303 1.00 51.16 296 PRO A CA 1
ATOM 2353 C C . PRO A 1 296 ? -29.104 -34.902 12.277 1.00 51.16 296 PRO A C 1
ATOM 2355 O O . PRO A 1 296 ? -27.888 -34.885 12.491 1.00 51.16 296 PRO A O 1
ATOM 2358 N N . ILE A 1 297 ? -29.948 -34.011 12.797 1.00 56.41 297 ILE A N 1
ATOM 2359 C CA . ILE A 1 297 ? -29.578 -33.083 13.860 1.00 56.41 297 ILE A CA 1
ATOM 2360 C C . ILE A 1 297 ? -29.019 -33.958 14.983 1.00 56.41 297 ILE A C 1
ATOM 2362 O O . ILE A 1 297 ? -29.776 -34.627 15.684 1.00 56.41 297 ILE A O 1
ATOM 2366 N N . ARG A 1 298 ? -27.688 -34.013 15.125 1.00 56.88 298 ARG A N 1
ATOM 2367 C CA . ARG A 1 298 ? -27.070 -34.614 16.303 1.00 56.88 298 ARG A CA 1
ATOM 2368 C C . ARG A 1 298 ? -27.573 -33.783 17.471 1.00 56.88 298 ARG A C 1
ATOM 2370 O O . ARG A 1 298 ? -27.237 -32.604 17.571 1.00 56.88 298 ARG A O 1
ATOM 2377 N N . ARG A 1 299 ? -28.435 -34.370 18.305 1.00 61.12 299 ARG A N 1
ATOM 2378 C CA . ARG A 1 299 ? -28.827 -33.763 19.576 1.00 61.12 299 ARG A CA 1
ATOM 2379 C C . ARG A 1 299 ? -27.529 -33.424 20.306 1.00 61.12 299 ARG A C 1
ATOM 2381 O O . ARG A 1 299 ? -26.712 -34.307 20.533 1.00 61.12 299 ARG A O 1
ATOM 2388 N N . GLY A 1 300 ? -27.324 -32.149 20.629 1.00 58.00 300 GLY A N 1
ATOM 2389 C CA . GLY A 1 300 ? -26.126 -31.670 21.332 1.00 58.00 300 GLY A CA 1
ATOM 2390 C C . GLY A 1 300 ? -26.030 -32.133 22.790 1.00 58.00 300 GLY A C 1
ATOM 2391 O O . GLY A 1 300 ? -25.267 -31.557 23.552 1.00 58.00 300 GLY A O 1
ATOM 2392 N N . TRP A 1 301 ? -26.822 -33.134 23.174 1.00 62.72 301 TRP A N 1
ATOM 2393 C CA . TRP A 1 301 ? -26.975 -33.643 24.526 1.00 62.72 301 TRP A CA 1
ATOM 2394 C C . TRP A 1 301 ? -27.150 -35.159 24.450 1.00 62.72 301 TRP A C 1
ATOM 2396 O O . TRP A 1 301 ? -27.988 -35.647 23.685 1.00 62.72 301 TRP A O 1
ATOM 2406 N N . ALA A 1 302 ? -26.352 -35.887 25.226 1.00 61.03 302 ALA A N 1
ATOM 2407 C CA . ALA A 1 302 ? -26.539 -37.315 25.443 1.00 61.03 302 ALA A CA 1
ATOM 2408 C C . ALA A 1 302 ? -27.633 -37.536 26.508 1.00 61.03 302 ALA A C 1
ATOM 2410 O O . ALA A 1 302 ? -27.917 -36.637 27.303 1.00 61.03 302 ALA A O 1
ATOM 2411 N N . ALA A 1 303 ? -28.296 -38.694 26.495 1.00 67.00 303 ALA A N 1
ATOM 2412 C CA . ALA A 1 303 ? -29.314 -39.005 27.497 1.00 67.00 303 ALA A CA 1
ATOM 2413 C C . ALA A 1 303 ? -28.683 -39.089 28.900 1.00 67.00 303 ALA A C 1
ATOM 2415 O O . ALA A 1 303 ? -27.527 -39.477 29.054 1.00 67.00 303 ALA A O 1
ATOM 2416 N N . ILE A 1 304 ? -29.434 -38.734 29.942 1.00 60.06 304 ILE A N 1
ATOM 2417 C CA . ILE A 1 304 ? -28.953 -38.868 31.323 1.00 60.06 304 ILE A CA 1
ATOM 2418 C C . ILE A 1 304 ? -28.701 -40.363 31.584 1.00 60.06 304 ILE A C 1
ATOM 2420 O O . ILE A 1 304 ? -29.629 -41.161 31.484 1.00 60.06 304 ILE A O 1
ATOM 2424 N N . GLY A 1 305 ? -27.446 -40.736 31.862 1.00 67.25 305 GLY A N 1
ATOM 2425 C CA . GLY A 1 305 ? -27.020 -42.126 32.076 1.00 67.25 305 GLY A CA 1
ATOM 2426 C C . GLY A 1 305 ? -26.103 -42.728 30.999 1.00 67.25 305 GLY A C 1
ATOM 2427 O O . GLY A 1 305 ? -25.672 -43.864 31.164 1.00 67.25 305 GLY A O 1
ATOM 2428 N N . THR A 1 306 ? -25.767 -42.013 29.917 1.00 63.81 306 THR A N 1
ATOM 2429 C CA . THR A 1 306 ? -24.683 -42.456 29.010 1.00 63.81 306 THR A CA 1
ATOM 2430 C C . THR A 1 306 ? -23.315 -42.302 29.670 1.00 63.81 306 THR A C 1
ATOM 2432 O O . THR A 1 306 ? -22.984 -41.217 30.140 1.00 63.81 306 THR A O 1
ATOM 2435 N N . GLU A 1 307 ? -22.511 -43.367 29.665 1.00 61.00 307 GLU A N 1
ATOM 2436 C CA . GLU A 1 307 ? -21.128 -43.326 30.146 1.00 61.00 307 GLU A CA 1
ATOM 2437 C C . GLU A 1 307 ? -20.254 -42.421 29.267 1.00 61.00 307 GLU A C 1
ATOM 2439 O O . GLU A 1 307 ? -20.283 -42.491 28.030 1.00 61.00 307 GLU A O 1
ATOM 2444 N N . ASP A 1 308 ? -19.429 -41.593 29.908 1.00 55.53 308 ASP A N 1
ATOM 2445 C CA . ASP A 1 308 ? -18.437 -40.779 29.216 1.00 55.53 308 ASP A CA 1
ATOM 2446 C C . ASP A 1 308 ? -17.490 -41.687 28.411 1.00 55.53 308 ASP A C 1
ATOM 2448 O O . ASP A 1 308 ? -16.777 -42.518 28.968 1.00 55.53 308 ASP A O 1
ATOM 2452 N N . ARG A 1 309 ? -17.427 -41.466 27.087 1.00 56.59 309 ARG A N 1
ATOM 2453 C CA . ARG A 1 309 ? -16.574 -42.171 26.096 1.00 56.59 309 ARG A CA 1
ATOM 2454 C C . ARG A 1 309 ? -17.084 -43.508 25.546 1.00 56.59 309 ARG A C 1
ATOM 2456 O O . ARG A 1 309 ? -16.293 -44.234 24.936 1.00 56.59 309 ARG A O 1
ATOM 2463 N N . ALA A 1 310 ? -18.376 -43.815 25.628 1.00 56.41 310 ALA A N 1
ATOM 2464 C CA . ALA A 1 310 ? -18.926 -44.874 24.783 1.00 56.41 310 ALA A CA 1
ATOM 2465 C C . ALA A 1 310 ? -18.721 -44.509 23.294 1.00 56.41 310 ALA A C 1
ATOM 2467 O O . ALA A 1 310 ? -19.235 -43.504 22.801 1.00 56.41 310 ALA A O 1
ATOM 2468 N N . ARG A 1 311 ? -17.910 -45.290 22.564 1.00 52.72 311 ARG A N 1
ATOM 2469 C CA . ARG A 1 311 ? -17.794 -45.149 21.105 1.00 52.72 311 ARG A CA 1
ATOM 2470 C C . ARG A 1 311 ? -19.136 -45.535 20.493 1.00 52.72 311 ARG A C 1
ATOM 2472 O O . ARG A 1 311 ? -19.522 -46.696 20.606 1.00 52.72 311 ARG A O 1
ATOM 2479 N N . ASP A 1 312 ? -19.773 -44.599 19.790 1.00 56.12 312 ASP A N 1
ATOM 2480 C CA . ASP A 1 312 ? -20.835 -44.901 18.826 1.00 56.12 312 ASP A CA 1
ATOM 2481 C C . ASP A 1 312 ? -20.299 -45.963 17.853 1.00 56.12 312 ASP A C 1
ATOM 2483 O O . ASP A 1 312 ? -19.514 -45.661 16.945 1.00 56.12 312 ASP A O 1
ATOM 2487 N N . LYS A 1 313 ? -20.661 -47.230 18.070 1.00 52.56 313 LYS A N 1
ATOM 2488 C CA . LYS A 1 313 ? -20.468 -48.272 17.065 1.00 52.56 313 LYS A CA 1
ATOM 2489 C C . LYS A 1 313 ? -21.493 -47.993 15.969 1.00 52.56 313 LYS A C 1
ATOM 2491 O O . LYS A 1 313 ? -22.691 -48.006 16.234 1.00 52.56 313 LYS A O 1
ATOM 2496 N N . LYS A 1 314 ? -20.977 -47.639 14.791 1.00 41.78 314 LYS A N 1
ATOM 2497 C CA . LYS A 1 314 ? -21.742 -47.544 13.545 1.00 41.78 314 LYS A CA 1
ATOM 2498 C C . LYS A 1 314 ? -22.421 -48.863 13.218 1.00 41.78 314 LYS A C 1
ATOM 2500 O O . LYS A 1 314 ? -21.780 -49.907 13.474 1.00 41.78 314 LYS A O 1
#

Solvent-accessible surface area (backbone atoms only — not comparable to full-atom values): 18142 Å² total; per-residue (Å²): 106,72,71,73,31,59,81,53,52,84,61,33,66,77,45,47,56,57,55,53,47,59,75,74,47,56,67,67,61,51,50,50,51,48,41,59,48,34,71,75,26,94,86,46,56,58,35,56,48,46,76,72,35,34,102,40,76,65,26,54,55,51,41,51,52,43,48,52,59,50,67,75,44,99,50,87,80,80,56,92,87,54,63,66,43,28,45,70,60,40,52,48,39,23,72,74,70,38,56,65,62,28,49,49,58,63,50,72,78,43,54,62,62,50,44,25,51,55,14,46,52,48,42,52,51,48,50,44,55,53,34,69,48,56,68,68,60,43,46,73,75,68,49,46,71,68,58,48,52,52,48,49,49,52,56,42,45,55,19,39,52,39,27,52,52,22,50,51,55,52,51,52,46,36,72,70,24,66,65,54,40,74,70,54,50,73,60,57,53,52,52,50,52,44,52,52,48,29,50,53,36,44,47,45,49,59,53,51,35,61,78,44,49,99,71,32,78,64,50,65,74,13,51,14,53,23,59,49,23,51,80,74,74,54,68,39,60,66,33,46,69,73,41,55,70,60,55,53,54,28,50,53,39,44,53,48,46,62,70,48,27,83,81,35,83,62,43,57,67,79,64,59,67,66,63,61,82,75,48,68,82,73,80,87,78,79,80,81,82,64,90,83,68,84,68,74,80,73,68,95,63,80,66,95,86,69,66,92,82,72,74,85,79,126

Mean predicted aligned error: 15.2 Å

Sequence (314 aa):
MRAALAEQGRKAAKFEGFLGYLSKTDLGTLQRRYVETFDLSKHHPLYLSYWTDGDTRRRGDALAAFKKVYRQTDFLTNTHGELPDFLPLVLEFAAIADPVAGRALLRQYRPSLELLRLALLAVIAGHFFGLVIPMTWTLSVGMSQDFYHLNALLVGGVAGVGTLGGILILIYRRRKTGPVFMATTRNDKVMYVVLAAAIVLGLWTTLASVFEGAHGHNYRETVAPWFRSLFILQPDIAAMAAAPFSFHIHTLVGMLLFTIWPFTRLVHAFTAPLHYLFRPYIVYRTRDQVPGAIRPIRRGWAAIGTEDRARDKK

InterPro domains:
  IPR003765 Nitrate reductase chaperone, NarJ [TIGR00684] (8-120)
  IPR003816 Nitrate reductase, gamma subunit [TIGR00351] (114-287)
  IPR020945 DMSO/Nitrate reductase chaperone [PF02613] (14-97)
  IPR023234 NarG-like domain [PF02665] (118-287)
  IPR036197 NarG-like superfamily [SSF103501] (118-287)
  IPR036411 TorD-like superfamily [SSF89155] (10-130)
  IPR051936 Membrane-embedded heme-iron electron transfer protein [PTHR30598] (115-288)

Radius of gyration: 27.1 Å; Cα contacts (8 Å, |Δi|>4): 233; chains: 1; bounding box: 60×68×61 Å

Nearest PDB structures (foldseek):
  3ir6-assembly1_C  TM=7.420E-01  e=1.873E-07  Escherichia coli K-12
  3egw-assembly1_C  TM=7.405E-01  e=2.487E-07  Escherichia coli K-12
  1siw-assembly1_C  TM=7.363E-01  e=2.158E-07  Escherichia coli
  1y5i-assembly1_C  TM=7.323E-01  e=1.426E-06  Escherichia coli
  1y5l-assembly1_C  TM=7.284E-01  e=6.772E-06  Escherichia coli

Organism: NCBI:txid1259228

pLDDT: mean 79.79, std 13.19, range [41.78, 98.06]